Protein 2INW (pdb70)

Structure (mmCIF, N/CA/C/O backbone):
data_2INW
#
_entry.id   2INW
#
_cell.length_a   31.499
_cell.length_b   73.967
_cell.length_c   110.698
_cell.angle_alpha   90.00
_cell.angle_beta   90.00
_cell.angle_gamma   90.00
#
_symmetry.space_group_name_H-M   'P 21 21 21'
#
loop_
_entity.id
_entity.type
_entity.pdbx_description
1 polymer 'Putative structural protein'
2 non-polymer 'PHOSPHATE ION'
3 water water
#
loop_
_atom_site.group_PDB
_atom_site.id
_atom_site.type_symbol
_atom_site.label_atom_id
_atom_site.label_alt_id
_atom_site.label_comp_id
_atom_site.label_asym_id
_atom_site.label_entity_id
_atom_site.label_seq_id
_atom_site.pdbx_PDB_ins_code
_atom_site.Cartn_x
_atom_site.Cartn_y
_atom_site.Cartn_z
_atom_site.occupancy
_atom_site.B_iso_or_equiv
_atom_site.auth_seq_id
_atom_site.auth_comp_id
_atom_site.auth_asym_id
_atom_site.auth_atom_id
_atom_site.pdbx_PDB_model_num
ATOM 1 N N . THR A 1 4 ? 4.858 -33.997 -7.443 1.00 30.8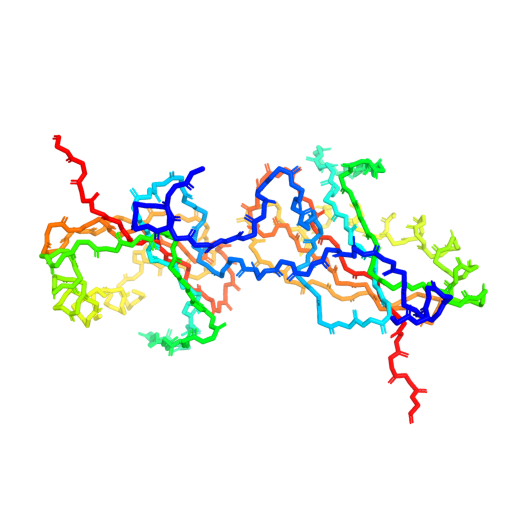3 4 THR A N 1
ATOM 2 C CA . THR A 1 4 ? 4.046 -34.733 -6.485 1.00 27.62 4 THR A CA 1
ATOM 3 C C . THR A 1 4 ? 2.646 -34.978 -7.039 1.00 25.46 4 THR A C 1
ATOM 4 O O . THR A 1 4 ? 2.245 -34.358 -8.020 1.00 25.24 4 THR A O 1
ATOM 8 N N . LEU A 1 5 ? 1.919 -35.886 -6.395 1.00 22.85 5 LEU A N 1
ATOM 9 C CA . LEU A 1 5 ? 0.575 -36.270 -6.818 1.00 19.43 5 LEU A CA 1
ATOM 10 C C . LEU A 1 5 ? -0.409 -35.771 -5.755 1.00 17.68 5 LEU A C 1
ATOM 11 O O . LEU A 1 5 ? -0.231 -36.026 -4.560 1.00 16.64 5 LEU A O 1
ATOM 16 N N . PRO A 1 6 ? -1.467 -35.061 -6.183 1.00 15.97 6 PRO A N 1
ATOM 17 C CA . PRO A 1 6 ? -2.504 -34.487 -5.315 1.00 14.05 6 PRO A CA 1
ATOM 18 C C . PRO A 1 6 ? -3.370 -35.417 -4.464 1.00 13.16 6 PRO A C 1
ATOM 19 O O . PRO A 1 6 ? -4.080 -34.957 -3.571 1.00 14.33 6 PRO A O 1
ATOM 23 N N . GLY A 1 7 ? -3.318 -36.712 -4.745 1.00 14.68 7 GLY A N 1
ATOM 24 C CA . GLY A 1 7 ? -4.085 -37.654 -3.953 1.00 15.63 7 GLY A CA 1
ATOM 25 C C . GLY A 1 7 ? -3.341 -37.890 -2.654 1.00 15.61 7 GLY A C 1
ATOM 26 O O . GLY A 1 7 ? -3.896 -37.728 -1.567 1.00 17.42 7 GLY A O 1
ATOM 27 N N . THR A 1 8 ? -2.067 -38.250 -2.777 1.00 16.76 8 THR A N 1
ATOM 28 C CA . THR A 1 8 ? -1.208 -38.510 -1.626 1.00 18.17 8 THR A CA 1
ATOM 29 C C . THR A 1 8 ? -0.817 -37.207 -0.937 1.00 18.67 8 THR A C 1
ATOM 30 O O . THR A 1 8 ? -0.854 -37.103 0.291 1.00 20.14 8 THR A O 1
ATOM 34 N N . THR A 1 9 ? -0.449 -36.219 -1.747 1.00 16.25 9 THR A N 1
ATOM 35 C CA . THR A 1 9 ? -0.013 -34.922 -1.251 1.00 16.17 9 THR A CA 1
ATOM 36 C C . THR A 1 9 ? -0.952 -33.800 -1.694 1.00 14.29 9 THR A C 1
ATOM 37 O O . THR A 1 9 ? -0.789 -33.233 -2.775 1.00 16.01 9 THR A O 1
ATOM 41 N N . PRO A 1 10 ? -1.952 -33.471 -0.861 1.00 13.38 10 PRO A N 1
ATOM 42 C CA . PRO A 1 10 ? -2.909 -32.410 -1.187 1.00 12.52 10 PRO A CA 1
ATOM 43 C C . PRO A 1 10 ? -2.212 -31.079 -1.464 1.00 13.12 10 PRO A C 1
ATOM 44 O O . PRO A 1 10 ? -1.134 -30.804 -0.924 1.00 14.21 10 PRO A O 1
ATOM 48 N N . PRO A 1 11 ? -2.811 -30.239 -2.319 1.00 13.12 11 PRO A N 1
ATOM 49 C CA . PRO A 1 11 ? -2.199 -28.942 -2.626 1.00 13.88 11 PRO A CA 1
ATOM 50 C C . PRO A 1 11 ? -2.002 -28.144 -1.340 1.00 15.23 11 PRO A C 1
ATOM 51 O O . PRO A 1 11 ? -2.803 -28.244 -0.413 1.00 16.62 11 PRO A O 1
ATOM 55 N N . ASP A 1 12 ? -0.938 -27.354 -1.279 1.00 16.49 12 ASP A N 1
ATOM 56 C CA . ASP A 1 12 ? -0.688 -26.536 -0.096 1.00 17.55 12 ASP A CA 1
ATOM 57 C C . ASP A 1 12 ? 0.356 -25.488 -0.449 1.00 17.55 12 ASP A C 1
ATOM 58 O O . ASP A 1 12 ? 0.941 -25.528 -1.536 1.00 15.98 12 ASP A O 1
ATOM 63 N N . ASP A 1 13 ? 0.581 -24.554 0.469 1.00 19.54 13 ASP A N 1
ATOM 64 C CA . ASP A 1 13 ? 1.575 -23.504 0.264 1.00 21.30 13 ASP A CA 1
ATOM 65 C C . ASP A 1 13 ? 2.954 -24.153 0.191 1.00 21.93 13 ASP A C 1
ATOM 66 O O . ASP A 1 13 ? 3.171 -25.228 0.750 1.00 22.30 13 ASP A O 1
ATOM 71 N N . ASN A 1 14 ? 3.886 -23.498 -0.495 1.00 23.66 14 ASN A N 1
ATOM 72 C CA . ASN A 1 14 ? 5.239 -24.024 -0.613 1.00 25.18 14 ASN A CA 1
ATOM 73 C C . ASN A 1 14 ? 5.974 -23.702 0.685 1.00 26.12 14 ASN A C 1
ATOM 74 O O . ASN A 1 14 ? 6.287 -22.544 0.951 1.00 24.77 14 ASN A O 1
ATOM 79 N N . HIS A 1 15 ? 6.245 -24.726 1.489 1.00 26.45 15 HIS A N 1
ATOM 80 C CA . HIS A 1 15 ? 6.924 -24.529 2.766 1.00 28.50 15 HIS A CA 1
ATOM 81 C C . HIS A 1 15 ? 8.362 -24.034 2.645 1.00 27.44 15 HIS A C 1
ATOM 82 O O . HIS A 1 15 ? 8.969 -23.647 3.640 1.00 27.59 15 HIS A O 1
ATOM 89 N N . ASP A 1 16 ? 8.905 -24.036 1.432 1.00 26.95 16 ASP A N 1
ATOM 90 C CA . ASP A 1 16 ? 10.267 -23.557 1.229 1.00 27.66 16 ASP A CA 1
ATOM 91 C C . ASP A 1 16 ? 10.294 -22.030 1.131 1.00 26.43 16 ASP A C 1
ATOM 92 O O . ASP A 1 16 ? 11.361 -21.418 1.166 1.00 27.67 16 ASP A O 1
ATOM 97 N N . ARG A 1 17 ? 9.116 -21.421 0.999 1.00 23.77 17 ARG A N 1
ATOM 98 C CA . ARG A 1 17 ? 8.995 -19.964 0.909 1.00 22.33 17 ARG A CA 1
ATOM 99 C C . ARG A 1 17 ? 7.875 -19.536 1.854 1.00 19.31 17 ARG A C 1
ATOM 100 O O . ARG A 1 17 ? 6.824 -19.072 1.418 1.00 19.31 17 ARG A O 1
ATOM 108 N N . PRO A 1 18 ? 8.094 -19.673 3.165 1.00 19.36 18 PRO A N 1
ATOM 109 C CA . PRO A 1 18 ? 7.066 -19.295 4.134 1.00 18.38 18 PRO A CA 1
ATOM 110 C C . PRO A 1 18 ? 7.024 -17.813 4.474 1.00 16.24 18 PRO A C 1
ATOM 111 O O . PRO A 1 18 ? 7.906 -17.041 4.090 1.00 16.09 18 PRO A O 1
ATOM 115 N N . TRP A 1 19 ? 5.966 -17.427 5.180 1.00 14.67 19 TRP A N 1
ATOM 116 C CA . TRP A 1 19 ? 5.816 -16.063 5.658 1.00 12.66 19 TRP A CA 1
ATOM 117 C C . TRP A 1 19 ? 6.557 -16.157 6.989 1.00 13.92 19 TRP A C 1
ATOM 118 O O . TRP A 1 19 ? 6.143 -16.900 7.876 1.00 14.84 19 TRP A O 1
ATOM 129 N N . TRP A 1 20 ? 7.658 -15.427 7.119 1.00 12.76 20 TRP A N 1
ATOM 130 C CA . TRP A 1 20 ? 8.465 -15.485 8.332 1.00 14.48 20 TRP A CA 1
ATOM 131 C C . TRP A 1 20 ? 7.914 -14.731 9.521 1.00 14.99 20 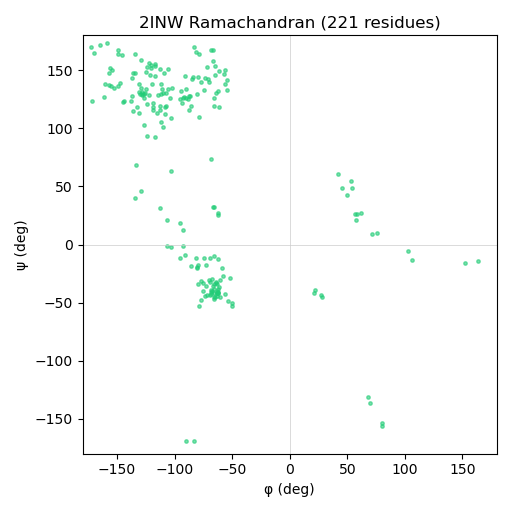TRP A C 1
ATOM 132 O O . TRP A 1 20 ? 8.124 -15.130 10.664 1.00 16.62 20 TRP A O 1
ATOM 143 N N . GLY A 1 21 ? 7.200 -13.649 9.258 1.00 13.61 21 GLY A N 1
ATOM 144 C CA . GLY A 1 21 ? 6.690 -12.855 10.353 1.00 12.53 21 GLY A CA 1
ATOM 145 C C . GLY A 1 21 ? 5.405 -13.317 10.993 1.00 12.86 21 GLY A C 1
ATOM 146 O O . GLY A 1 21 ? 4.916 -14.426 10.774 1.00 11.68 21 GLY A O 1
ATOM 147 N N . LEU A 1 22 ? 4.870 -12.432 11.819 1.00 13.00 22 LEU A N 1
ATOM 148 C CA . LEU A 1 22 ? 3.627 -12.680 12.510 1.00 14.65 22 LEU A CA 1
ATOM 149 C C . LEU A 1 22 ? 2.517 -12.637 11.461 1.00 14.92 22 LEU A C 1
ATOM 150 O O . LEU A 1 22 ? 2.562 -11.823 10.538 1.00 13.96 22 LEU A O 1
ATOM 155 N N . PRO A 1 23 ? 1.530 -13.535 11.564 1.00 15.02 23 PRO A N 1
ATOM 156 C CA . PRO A 1 23 ? 0.447 -13.507 10.581 1.00 16.23 23 PRO A CA 1
ATOM 157 C C . PRO A 1 23 ? -0.151 -12.100 10.549 1.00 16.34 23 PRO A C 1
ATOM 158 O O . PRO A 1 23 ? -0.288 -11.450 11.589 1.00 17.11 23 PRO A O 1
ATOM 162 N N . CYS A 1 24 ? -0.508 -11.634 9.359 1.00 15.69 24 CYS A N 1
ATOM 163 C CA . CYS A 1 24 ? -1.054 -10.291 9.199 1.00 17.20 24 CYS A CA 1
ATOM 164 C C . CYS A 1 24 ? -2.033 -10.263 8.030 1.00 16.73 24 CYS A C 1
ATOM 165 O O . CYS A 1 24 ? -1.762 -10.827 6.975 1.00 17.76 24 CYS A O 1
ATOM 168 N N . THR A 1 25 ? -3.170 -9.600 8.214 1.00 17.80 25 THR A N 1
ATOM 169 C CA . THR A 1 25 ? -4.175 -9.533 7.159 1.00 19.55 25 THR A CA 1
ATOM 170 C C . THR A 1 25 ? -4.198 -8.194 6.439 1.00 19.81 25 THR A C 1
ATOM 171 O O . THR A 1 25 ? -4.972 -8.002 5.502 1.00 20.08 25 THR A O 1
ATOM 175 N N . VAL A 1 26 ? -3.350 -7.271 6.876 1.00 19.29 26 VAL A N 1
ATOM 176 C CA . VAL A 1 26 ? -3.285 -5.944 6.273 1.00 19.24 26 VAL A CA 1
ATOM 177 C C . VAL A 1 26 ? -2.276 -5.880 5.133 1.00 20.31 26 VAL A C 1
ATOM 178 O O . VAL A 1 26 ? -1.242 -6.541 5.171 1.00 20.11 26 VAL A O 1
ATOM 182 N N . THR A 1 27 ? -2.592 -5.082 4.116 1.00 20.21 27 THR A N 1
ATOM 183 C CA . THR A 1 27 ? -1.702 -4.889 2.975 1.00 20.41 27 THR A CA 1
ATOM 184 C C . THR A 1 27 ? -1.575 -3.388 2.736 1.00 18.87 27 THR A C 1
ATOM 185 O O . THR A 1 27 ? -2.576 -2.671 2.702 1.00 18.89 27 THR A O 1
ATOM 189 N N . PRO A 1 28 ? -0.341 -2.885 2.587 1.00 16.55 28 PRO A N 1
ATOM 190 C CA . PRO A 1 28 ? 0.932 -3.616 2.623 1.00 15.44 28 PRO A CA 1
ATOM 191 C C . PRO A 1 28 ? 1.347 -3.922 4.057 1.00 14.51 28 PRO A C 1
ATOM 192 O O . PRO A 1 28 ? 0.822 -3.341 5.004 1.00 14.55 28 PRO A O 1
ATOM 196 N N . CYS A 1 29 ? 2.282 -4.849 4.221 1.00 12.66 29 CYS A N 1
ATOM 197 C CA . CYS A 1 29 ? 2.765 -5.169 5.552 1.00 11.85 29 CYS A CA 1
ATOM 198 C C . CYS A 1 29 ? 4.159 -5.767 5.463 1.00 12.24 29 CYS A C 1
ATOM 199 O O . CYS A 1 29 ? 4.534 -6.352 4.447 1.00 13.23 29 CYS A O 1
ATOM 202 N N . PHE A 1 30 ? 4.922 -5.563 6.527 1.00 12.41 30 PHE A N 1
ATOM 203 C CA . PHE A 1 30 ? 6.288 -6.066 6.654 1.00 12.20 30 PHE A CA 1
ATOM 204 C C . PHE A 1 30 ? 6.272 -7.086 7.781 1.00 12.50 30 PHE A C 1
ATOM 205 O O . PHE A 1 30 ? 5.773 -6.808 8.868 1.00 12.01 30 PHE A O 1
ATOM 213 N N . GLY A 1 31 ? 6.805 -8.272 7.517 1.00 11.43 31 GLY A N 1
ATOM 214 C CA . GLY A 1 31 ? 6.841 -9.299 8.536 1.00 10.89 31 GLY A CA 1
ATOM 215 C C . GLY A 1 31 ? 8.268 -9.761 8.706 1.00 10.36 31 GLY A C 1
ATOM 216 O O . GLY A 1 31 ? 9.039 -9.740 7.752 1.00 11.30 31 GLY A O 1
ATOM 217 N N .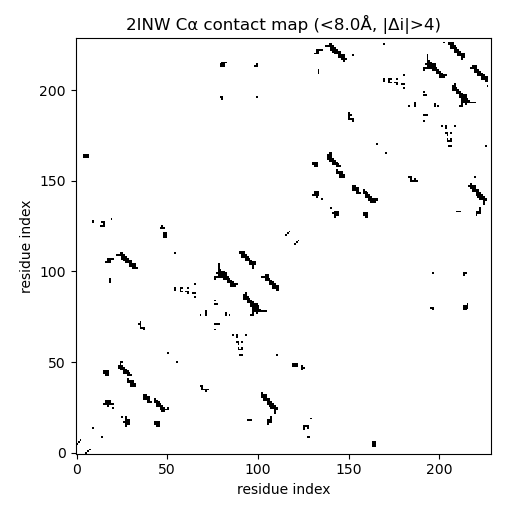 ALA A 1 32 ? 8.629 -10.154 9.920 1.00 11.85 32 ALA A N 1
ATOM 218 C CA . ALA A 1 32 ? 9.982 -10.632 10.167 1.00 10.54 32 ALA A CA 1
ATOM 219 C C . ALA A 1 32 ? 10.028 -11.573 11.349 1.00 10.59 32 ALA A C 1
ATOM 220 O O . ALA A 1 32 ? 9.221 -11.478 12.276 1.00 10.87 32 ALA A O 1
ATOM 222 N N . ARG A 1 33 ? 10.969 -12.506 11.297 1.00 9.61 33 ARG A N 1
ATOM 223 C CA . ARG A 1 33 ? 11.179 -13.405 12.412 1.00 9.81 33 ARG A CA 1
ATOM 224 C C . ARG A 1 33 ? 12.532 -12.970 12.931 1.00 9.76 33 ARG A C 1
ATOM 225 O O . ARG A 1 33 ? 13.556 -13.218 12.297 1.00 10.73 33 ARG A O 1
ATOM 233 N N . LEU A 1 34 ? 12.525 -12.272 14.056 1.00 10.02 34 LEU A N 1
ATOM 234 C CA . LEU A 1 34 ? 13.756 -11.792 14.661 1.00 11.21 34 LEU A CA 1
ATOM 235 C C . LEU A 1 34 ? 14.368 -12.890 15.510 1.00 12.84 34 LEU A C 1
ATOM 236 O O . LEU A 1 34 ? 13.655 -13.672 16.137 1.00 11.62 34 LEU A O 1
ATOM 241 N N . VAL A 1 35 ? 15.695 -12.950 15.516 1.00 13.62 35 VAL A N 1
ATOM 242 C CA . VAL A 1 35 ? 16.395 -13.935 16.319 1.00 14.93 35 VAL A CA 1
ATOM 243 C C . VAL A 1 35 ? 16.602 -13.304 17.682 1.00 14.58 35 VAL A C 1
ATOM 244 O O . VAL A 1 35 ? 17.157 -12.210 17.798 1.00 13.56 35 VAL A O 1
ATOM 248 N N . GLN A 1 36 ? 16.147 -14.006 18.711 1.00 17.19 36 GLN A N 1
ATOM 249 C CA . GLN A 1 36 ? 16.226 -13.518 20.074 1.00 19.13 36 GLN A CA 1
ATOM 250 C C . GLN A 1 36 ? 17.173 -14.335 20.932 1.00 21.40 36 GLN A C 1
ATOM 251 O O . GLN A 1 36 ? 16.950 -15.521 21.164 1.00 22.06 36 GLN A O 1
ATOM 257 N N . GLU A 1 37 ? 18.241 -13.688 21.384 1.00 21.89 37 GLU A N 1
ATOM 258 C CA . GLU A 1 37 ? 19.244 -14.319 22.232 1.00 22.25 37 GLU A CA 1
ATOM 259 C C . GLU A 1 37 ? 19.381 -13.413 23.454 1.00 21.32 37 GLU A C 1
ATOM 260 O O . GLU A 1 37 ? 19.998 -12.354 23.385 1.00 22.29 37 GLU A O 1
ATOM 266 N N . GLY A 1 38 ? 18.791 -13.824 24.570 1.00 21.95 38 GLY A N 1
ATOM 267 C CA . GLY A 1 38 ? 18.846 -12.991 25.755 1.00 21.37 38 GLY A CA 1
ATOM 268 C C . GLY A 1 38 ? 17.985 -11.767 25.497 1.00 22.14 38 GLY A C 1
ATOM 269 O O . GLY A 1 38 ? 16.888 -11.886 24.956 1.00 22.99 38 GLY A O 1
ATOM 270 N N . ASN A 1 39 ? 18.477 -10.588 25.861 1.00 21.82 39 ASN A N 1
ATOM 271 C CA . ASN A 1 39 ? 17.715 -9.366 25.641 1.00 21.66 39 ASN A CA 1
ATOM 272 C C . ASN A 1 39 ? 18.109 -8.670 24.341 1.00 21.21 39 ASN A C 1
ATOM 273 O O . ASN A 1 39 ? 17.828 -7.488 24.153 1.00 22.27 39 ASN A O 1
ATOM 278 N N . ARG A 1 40 ? 18.753 -9.403 23.440 1.00 20.96 40 ARG A N 1
ATOM 279 C CA . ARG A 1 40 ? 19.173 -8.822 22.172 1.00 21.01 40 ARG A CA 1
ATOM 280 C C . ARG A 1 40 ? 18.384 -9.415 21.013 1.00 19.80 40 ARG A C 1
ATOM 281 O O . ARG A 1 40 ? 18.139 -10.623 20.970 1.00 20.95 40 ARG A O 1
ATOM 289 N N . LEU A 1 41 ? 17.979 -8.560 20.080 1.00 15.80 41 LEU A N 1
ATOM 290 C CA . LEU A 1 41 ? 17.226 -9.003 18.917 1.00 14.06 41 LEU A CA 1
ATOM 291 C C . LEU A 1 41 ? 18.008 -8.729 17.648 1.00 13.91 41 LEU A C 1
ATOM 292 O O . LEU A 1 41 ? 18.701 -7.715 17.544 1.00 13.96 41 LEU A O 1
ATOM 297 N N . HIS A 1 42 ? 17.876 -9.630 16.681 1.00 13.78 42 HIS A N 1
ATOM 298 C CA . HIS A 1 42 ? 18.573 -9.502 15.411 1.00 13.34 42 HIS A CA 1
ATOM 299 C C . HIS A 1 42 ? 17.638 -9.640 14.225 1.00 13.02 42 HIS A C 1
ATOM 300 O O . HIS A 1 42 ? 16.866 -10.595 14.131 1.00 13.17 42 HIS A O 1
ATOM 307 N N . TYR A 1 43 ? 17.723 -8.677 13.319 1.00 10.87 43 TYR A N 1
ATOM 308 C CA . TYR A 1 43 ? 16.918 -8.687 12.115 1.00 11.06 43 TYR A CA 1
ATOM 309 C C . TYR A 1 43 ? 17.696 -9.378 11.003 1.00 13.26 43 TYR A C 1
ATOM 310 O O . TYR A 1 43 ? 18.849 -9.028 10.728 1.00 14.21 43 TYR A O 1
ATOM 319 N N . LEU A 1 44 ? 17.070 -10.377 10.392 1.00 12.08 44 LEU A N 1
ATOM 320 C CA . LEU A 1 44 ? 17.662 -11.111 9.279 1.00 12.54 44 LEU A CA 1
ATOM 321 C C . LEU A 1 44 ? 16.788 -10.821 8.066 1.00 12.05 44 LEU A C 1
ATOM 322 O O . LEU A 1 44 ? 15.627 -11.225 8.017 1.00 11.64 44 LEU A O 1
ATOM 327 N N . ALA A 1 45 ? 17.349 -10.115 7.091 1.00 12.14 45 ALA A N 1
ATOM 328 C CA . ALA A 1 45 ? 16.611 -9.756 5.891 1.00 12.28 45 ALA A CA 1
ATOM 329 C C . ALA A 1 45 ? 16.064 -10.947 5.115 1.00 12.71 45 ALA A C 1
ATOM 330 O O . ALA A 1 45 ? 15.062 -10.806 4.418 1.00 14.11 45 ALA A O 1
ATOM 332 N N . ASP A 1 46 ? 16.707 -12.114 5.211 1.00 12.28 46 ASP A N 1
ATOM 333 C CA . ASP A 1 46 ? 16.197 -13.270 4.488 1.00 11.96 46 ASP A CA 1
ATOM 334 C C . ASP A 1 46 ? 15.243 -14.110 5.333 1.00 11.28 46 ASP A C 1
ATOM 335 O O . ASP A 1 46 ? 14.876 -15.229 4.968 1.00 10.58 46 ASP A O 1
ATOM 340 N N . ARG A 1 47 ? 14.834 -13.540 6.464 1.00 9.29 47 ARG A N 1
ATOM 341 C CA . ARG A 1 47 ? 13.872 -14.188 7.362 1.00 9.52 47 ARG A CA 1
ATOM 342 C C . ARG A 1 47 ? 12.813 -13.125 7.610 1.00 10.07 47 ARG A C 1
ATOM 343 O O . ARG A 1 47 ? 12.411 -12.855 8.748 1.00 10.54 47 ARG A O 1
ATOM 351 N N . ALA A 1 48 ? 12.394 -12.502 6.516 1.00 10.21 48 ALA A N 1
ATOM 352 C CA . ALA A 1 48 ? 11.395 -11.440 6.546 1.00 9.03 48 ALA A CA 1
ATOM 353 C C . ALA A 1 48 ? 10.769 -11.310 5.165 1.00 10.79 48 ALA A C 1
ATOM 354 O O . ALA A 1 48 ? 11.206 -11.942 4.205 1.00 11.15 48 ALA A O 1
ATOM 356 N N . GLY A 1 49 ? 9.742 -10.481 5.064 1.00 10.43 49 GLY A N 1
ATOM 357 C CA . GLY A 1 49 ? 9.104 -10.310 3.775 1.00 9.93 49 GLY A CA 1
ATOM 358 C C . GLY A 1 49 ? 8.131 -9.162 3.798 1.00 10.08 49 GLY A C 1
ATOM 359 O O . GLY A 1 49 ? 7.763 -8.674 4.863 1.00 9.93 49 GLY A O 1
ATOM 360 N N . ILE A 1 50 ? 7.733 -8.721 2.614 1.00 10.33 50 ILE A N 1
ATOM 361 C CA . ILE A 1 50 ? 6.769 -7.646 2.491 1.00 11.30 50 ILE A CA 1
ATOM 362 C C . ILE A 1 50 ? 5.685 -8.066 1.511 1.00 10.53 50 ILE A C 1
ATOM 363 O O . ILE A 1 50 ? 5.960 -8.693 0.488 1.00 13.22 50 ILE A O 1
ATOM 368 N N . ARG A 1 51 ? 4.443 -7.754 1.857 1.00 11.78 51 ARG A N 1
ATOM 369 C CA . ARG A 1 51 ? 3.314 -8.029 0.988 1.00 12.57 51 ARG A CA 1
ATOM 370 C C . ARG A 1 51 ? 2.914 -6.654 0.487 1.00 12.24 51 ARG A C 1
ATOM 371 O O . ARG A 1 51 ? 2.780 -5.715 1.274 1.00 12.37 51 ARG A O 1
ATOM 379 N N . GLY A 1 52 ? 2.748 -6.536 -0.826 1.00 13.65 52 GLY A N 1
ATOM 380 C CA . GLY A 1 52 ? 2.381 -5.262 -1.411 1.00 13.54 52 GLY A CA 1
ATOM 381 C C . GLY A 1 52 ? 3.577 -4.340 -1.550 1.00 14.51 52 GLY A C 1
ATOM 382 O O . GLY A 1 52 ? 4.725 -4.785 -1.609 1.00 14.62 52 GLY A O 1
ATOM 383 N N . ARG A 1 53 ? 3.306 -3.042 -1.593 1.00 13.38 53 ARG A N 1
ATOM 384 C CA . ARG A 1 53 ? 4.352 -2.040 -1.728 1.00 14.06 53 ARG A CA 1
ATOM 385 C C . ARG A 1 53 ? 4.036 -0.880 -0.798 1.00 14.66 53 ARG A C 1
ATOM 386 O O . ARG A 1 53 ? 2.950 -0.305 -0.870 1.00 16.67 53 ARG A O 1
ATOM 394 N N . PHE A 1 54 ? 4.964 -0.550 0.090 1.00 13.71 54 PHE A N 1
ATOM 395 C CA . PHE A 1 54 ? 4.741 0.581 0.980 1.00 13.62 54 PHE A CA 1
ATOM 396 C C . PHE A 1 54 ? 4.887 1.856 0.155 1.00 14.38 54 PHE A C 1
ATOM 397 O O . PHE A 1 54 ? 5.722 1.929 -0.744 1.00 14.43 54 PHE A O 1
ATOM 405 N N . SER A 1 55 ? 4.070 2.857 0.457 1.00 14.93 55 SER A N 1
ATOM 406 C CA . SER A 1 55 ? 4.128 4.129 -0.259 1.00 13.81 55 SER A CA 1
ATOM 407 C C . SER A 1 55 ? 5.437 4.817 0.109 1.00 14.74 55 SER A C 1
ATOM 408 O O . SER A 1 55 ? 6.106 4.408 1.054 1.00 15.12 55 SER A O 1
ATOM 411 N N . ASP A 1 56 ? 5.807 5.864 -0.620 1.00 14.08 56 ASP A N 1
ATOM 412 C CA . ASP A 1 56 ? 7.049 6.567 -0.317 1.00 15.11 56 ASP A CA 1
ATOM 413 C C . ASP A 1 56 ? 7.052 7.052 1.132 1.00 15.72 56 ASP A C 1
ATOM 414 O O . ASP A 1 56 ? 8.062 6.950 1.835 1.00 15.80 56 ASP A O 1
ATOM 419 N N . VAL A 1 57 ? 5.916 7.588 1.565 1.00 17.23 57 VAL A N 1
ATOM 420 C CA . VAL A 1 57 ? 5.773 8.107 2.919 1.00 18.20 57 VAL A CA 1
ATOM 421 C C . VAL A 1 57 ? 5.878 7.000 3.965 1.00 17.14 57 VAL A C 1
ATOM 422 O O . VAL A 1 57 ? 6.599 7.137 4.955 1.00 16.16 57 VAL A O 1
ATOM 426 N N . ASP A 1 58 ? 5.171 5.901 3.743 1.00 15.77 58 ASP A N 1
ATOM 427 C CA . ASP A 1 58 ? 5.212 4.801 4.699 1.00 16.64 58 ASP A CA 1
ATOM 428 C C . ASP A 1 58 ? 6.555 4.075 4.707 1.00 15.57 58 ASP A C 1
ATOM 429 O O . ASP A 1 58 ? 6.974 3.558 5.740 1.00 14.68 58 ASP A O 1
ATOM 434 N N . ALA A 1 59 ? 7.235 4.042 3.564 1.00 15.38 59 ALA A N 1
ATOM 435 C CA . ALA A 1 59 ? 8.535 3.382 3.487 1.00 14.42 59 ALA A CA 1
ATOM 436 C C . ALA A 1 59 ? 9.537 4.191 4.298 1.00 14.75 59 ALA A C 1
ATOM 437 O O . ALA A 1 59 ? 10.365 3.638 5.026 1.00 13.31 59 ALA A O 1
ATOM 439 N N . TYR A 1 60 ? 9.455 5.509 4.151 1.00 15.28 60 TYR A N 1
ATOM 440 C CA . TYR A 1 60 ? 10.319 6.435 4.866 1.00 16.00 60 TYR A CA 1
ATOM 441 C C . TYR A 1 60 ? 10.097 6.250 6.367 1.00 15.34 60 TYR A C 1
ATOM 442 O O . TYR A 1 60 ? 11.049 6.169 7.146 1.00 16.24 60 TYR A O 1
ATOM 451 N N . HIS A 1 61 ? 8.828 6.167 6.758 1.00 14.38 61 HIS A N 1
ATOM 452 C CA . HIS A 1 61 ? 8.464 5.986 8.159 1.00 16.05 61 HIS A CA 1
ATOM 453 C C . HIS A 1 61 ? 8.908 4.629 8.691 1.00 15.09 61 HIS A C 1
ATOM 454 O O . HIS A 1 61 ? 9.287 4.512 9.855 1.00 14.55 61 HIS A O 1
ATOM 461 N N . LEU A 1 62 ? 8.853 3.602 7.847 1.00 13.97 62 LEU A N 1
ATOM 462 C CA . LEU A 1 62 ? 9.285 2.277 8.282 1.00 12.76 62 LEU A CA 1
ATOM 463 C C . LEU A 1 62 ? 10.784 2.325 8.556 1.00 13.10 62 LEU A C 1
ATOM 464 O O . LEU A 1 62 ? 11.264 1.718 9.517 1.00 13.04 62 LEU A O 1
ATOM 469 N N . ASP A 1 63 ? 11.523 3.055 7.723 1.00 12.78 63 ASP A N 1
ATOM 470 C CA . ASP A 1 63 ? 12.960 3.186 7.921 1.00 14.75 63 ASP A CA 1
ATOM 471 C C . ASP A 1 63 ? 13.259 3.862 9.257 1.00 14.39 63 ASP A C 1
ATOM 472 O O . ASP A 1 63 ? 14.178 3.470 9.974 1.00 15.53 63 ASP A O 1
ATOM 477 N N . GLN A 1 64 ? 12.472 4.876 9.594 1.00 15.40 64 GLN A N 1
ATOM 478 C CA . GLN A 1 64 ? 12.676 5.598 10.842 1.00 15.56 64 GLN A CA 1
ATOM 479 C C . GLN A 1 64 ? 12.204 4.813 12.058 1.00 14.54 64 GLN A C 1
ATOM 480 O O . GLN A 1 64 ? 12.856 4.822 13.102 1.00 15.80 64 GLN A O 1
ATOM 486 N N . ALA A 1 65 ? 11.069 4.140 11.918 1.00 13.80 65 ALA A N 1
ATOM 487 C CA . ALA A 1 65 ? 10.485 3.389 13.022 1.00 13.80 65 ALA A CA 1
ATOM 488 C C . ALA A 1 65 ? 11.152 2.068 13.361 1.00 14.66 65 ALA A C 1
ATOM 489 O O . ALA A 1 65 ? 11.181 1.679 14.525 1.00 15.54 65 ALA A O 1
ATOM 491 N N . PHE A 1 66 ? 11.686 1.372 12.363 1.00 15.47 66 PHE A N 1
ATOM 492 C CA . PHE A 1 66 ? 12.289 0.068 12.637 1.00 16.19 66 PHE A CA 1
ATOM 493 C C . PHE A 1 66 ? 13.291 0.027 13.796 1.00 16.36 66 PHE A C 1
ATOM 494 O O . PHE A 1 66 ? 13.152 -0.800 14.694 1.00 15.70 66 PHE A O 1
ATOM 502 N N . PRO A 1 67 ? 14.309 0.909 13.797 1.00 16.36 67 PRO A N 1
ATOM 503 C CA . PRO A 1 67 ? 15.275 0.882 14.903 1.00 17.29 67 PRO A CA 1
ATOM 504 C C . PRO A 1 67 ? 14.610 1.166 16.250 1.00 15.51 67 PRO A C 1
ATOM 505 O O . PRO A 1 67 ? 14.988 0.587 17.272 1.00 17.48 67 PRO A O 1
ATOM 509 N N . LEU A 1 68 ? 13.624 2.060 16.247 1.00 14.85 68 LEU A N 1
ATOM 510 C CA . LEU A 1 68 ? 12.917 2.414 17.474 1.00 15.33 68 LEU A CA 1
ATOM 511 C C . LEU A 1 68 ? 12.137 1.208 17.989 1.00 14.83 68 LEU A C 1
ATOM 512 O O . LEU A 1 68 ? 12.162 0.899 19.184 1.00 14.23 68 LEU A O 1
ATOM 517 N N . LEU A 1 69 ? 11.449 0.527 17.081 1.00 13.11 69 LEU A N 1
ATOM 518 C CA . LEU A 1 69 ? 10.672 -0.648 17.441 1.00 12.31 69 LEU A CA 1
ATOM 519 C C . LEU A 1 69 ? 11.582 -1.740 17.989 1.00 13.26 69 LEU A C 1
ATOM 520 O O . LEU A 1 69 ? 11.259 -2.382 18.987 1.00 13.96 69 LEU A O 1
ATOM 533 N N . LYS A 1 71 ? 14.518 -1.432 19.465 1.00 12.81 71 LYS A N 1
ATOM 534 C CA . LYS A 1 71 ? 14.984 -1.057 20.792 1.00 13.82 71 LYS A CA 1
ATOM 535 C C . LYS A 1 71 ? 13.877 -1.249 21.824 1.00 11.80 71 LYS A C 1
ATOM 536 O O . LYS A 1 71 ? 14.131 -1.691 22.940 1.00 12.61 71 LYS A O 1
ATOM 542 N N . GLN A 1 72 ? 12.643 -0.918 21.455 1.00 11.81 72 GLN A N 1
ATOM 543 C CA . GLN A 1 72 ? 11.539 -1.079 22.393 1.00 13.11 72 GLN A CA 1
ATOM 544 C C . GLN A 1 72 ? 11.296 -2.547 22.708 1.00 10.62 72 GLN A C 1
ATOM 545 O O . GLN A 1 72 ? 11.051 -2.909 23.854 1.00 11.47 72 GLN A O 1
ATOM 551 N N . LEU A 1 73 ? 11.363 -3.394 21.687 1.00 12.35 73 LEU A N 1
ATOM 552 C CA . LEU A 1 73 ? 11.132 -4.815 21.899 1.00 11.05 73 LEU A CA 1
ATOM 553 C C . LEU A 1 73 ? 12.222 -5.407 22.777 1.00 11.27 73 LEU A C 1
ATOM 554 O O . LEU A 1 73 ? 11.958 -6.304 23.568 1.00 12.62 73 LEU A O 1
ATOM 559 N N . GLU A 1 74 ? 13.445 -4.902 22.647 1.00 11.24 74 GLU A N 1
ATOM 560 C CA . GLU A 1 74 ? 14.535 -5.418 23.470 1.00 14.11 74 GLU A CA 1
ATOM 561 C C . GLU A 1 74 ? 14.290 -5.035 24.925 1.00 13.23 74 GLU A C 1
ATOM 562 O O . GLU A 1 74 ? 14.529 -5.829 25.830 1.00 13.50 74 GLU A O 1
ATOM 568 N N . LEU A 1 75 ? 13.805 -3.818 25.149 1.00 13.48 75 LEU A N 1
ATOM 569 C CA . LEU A 1 75 ? 13.515 -3.376 26.505 1.00 12.93 75 LEU A CA 1
ATOM 570 C C . LEU A 1 75 ? 12.378 -4.200 27.089 1.00 13.39 75 LEU A C 1
ATOM 571 O O . LEU A 1 75 ? 12.351 -4.475 28.291 1.00 13.82 75 LEU A O 1
ATOM 584 N N . LEU A 1 77 ? 11.801 -7.287 26.424 1.00 13.13 77 LEU A N 1
ATOM 585 C CA . LEU A 1 77 ? 12.331 -8.610 26.732 1.00 11.99 77 LEU A CA 1
ATOM 586 C C . LEU A 1 77 ? 13.002 -8.505 28.098 1.00 12.90 77 LEU A C 1
ATOM 587 O O . LEU A 1 77 ? 12.856 -9.381 28.949 1.00 13.43 77 LEU A O 1
ATOM 592 N N . THR A 1 78 ? 13.742 -7.418 28.288 1.00 12.97 78 THR A N 1
ATOM 593 C CA . THR A 1 78 ? 14.463 -7.171 29.528 1.00 14.08 78 THR A CA 1
ATOM 594 C C . THR A 1 78 ? 13.515 -7.011 30.712 1.00 13.92 78 THR A C 1
ATOM 595 O O . THR A 1 78 ? 13.793 -7.509 31.810 1.00 14.23 78 THR A O 1
ATOM 599 N N . GLY A 1 79 ? 12.399 -6.322 30.482 1.00 13.84 79 GLY A N 1
ATOM 600 C CA . GLY A 1 79 ? 11.424 -6.095 31.533 1.00 14.08 79 GLY A CA 1
ATOM 601 C C . GLY A 1 79 ? 10.410 -7.202 31.730 1.00 14.13 79 GLY A C 1
ATOM 602 O O . GLY A 1 79 ? 9.753 -7.270 32.770 1.00 13.87 79 GLY A O 1
ATOM 603 N N . GLY A 1 80 ? 10.260 -8.066 30.733 1.00 15.03 80 GLY A N 1
ATOM 604 C CA . GLY A 1 80 ? 9.324 -9.165 30.867 1.00 14.89 80 GLY A CA 1
ATOM 605 C C . GLY A 1 80 ? 7.986 -9.070 30.156 1.00 16.63 80 GLY A C 1
ATOM 606 O O . GLY A 1 80 ? 7.226 -10.035 30.189 1.00 17.73 80 GLY A O 1
ATOM 607 N N . GLU A 1 81 ? 7.671 -7.938 29.530 1.00 17.14 81 GLU A N 1
ATOM 608 C CA . GLU A 1 81 ? 6.388 -7.833 28.830 1.00 19.33 81 GLU A CA 1
ATOM 609 C C . GLU A 1 81 ? 6.411 -8.849 27.683 1.00 19.55 81 GLU A C 1
ATOM 610 O O . GLU A 1 81 ? 5.378 -9.402 27.305 1.00 21.34 81 GLU A O 1
ATOM 616 N N . LEU A 1 82 ? 7.600 -9.085 27.134 1.00 18.04 82 LEU A N 1
ATOM 617 C CA . LEU A 1 82 ? 7.782 -10.076 26.077 1.00 17.50 82 LEU A CA 1
ATOM 618 C C . LEU A 1 82 ? 8.536 -11.229 26.720 1.00 17.45 82 LEU A C 1
ATOM 619 O O . LEU A 1 82 ? 9.694 -11.088 27.110 1.00 18.35 82 LEU A O 1
ATOM 624 N N . ASN A 1 83 ? 7.866 -12.368 26.843 1.00 14.83 83 ASN A N 1
ATOM 625 C CA . ASN A 1 83 ? 8.459 -13.544 27.457 1.00 15.32 83 ASN A CA 1
ATOM 626 C C . ASN A 1 83 ? 8.632 -14.624 26.394 1.00 14.84 83 ASN A C 1
ATOM 627 O O . ASN A 1 83 ? 7.653 -15.080 25.795 1.00 13.06 83 ASN A O 1
ATOM 632 N N . PRO A 1 84 ? 9.878 -15.054 26.149 1.00 14.55 84 PRO A N 1
ATOM 633 C CA . PRO A 1 84 ? 10.180 -16.084 25.151 1.00 12.99 84 PRO A CA 1
ATOM 634 C C . PRO A 1 84 ? 9.366 -17.366 25.297 1.00 12.08 84 PRO A C 1
ATOM 635 O O . PRO A 1 84 ? 9.095 -18.055 24.314 1.00 12.96 84 PRO A O 1
ATOM 639 N N . ARG A 1 85 ? 8.965 -17.669 26.526 1.00 14.11 85 ARG A N 1
ATOM 640 C CA . ARG A 1 85 ? 8.217 -18.888 26.799 1.00 15.89 85 ARG A CA 1
ATOM 641 C C . ARG A 1 85 ? 6.701 -18.766 26.721 1.00 14.31 85 ARG A C 1
ATOM 642 O O . ARG A 1 85 ? 6.006 -19.776 26.764 1.00 14.79 85 ARG A O 1
ATOM 650 N N . HIS A 1 86 ? 6.186 -17.547 26.592 1.00 14.03 86 HIS A N 1
ATOM 651 C CA . HIS A 1 86 ? 4.738 -17.357 26.554 1.00 12.96 86 HIS A CA 1
ATOM 652 C C . HIS A 1 86 ? 4.244 -16.604 25.335 1.00 14.48 86 HIS A C 1
ATOM 653 O O . HIS A 1 86 ? 4.803 -15.569 24.963 1.00 14.88 86 HIS A O 1
ATOM 660 N N . GLN A 1 87 ? 3.187 -17.119 24.717 1.00 12.71 87 GLN A N 1
ATOM 661 C CA . GLN A 1 87 ? 2.596 -16.439 23.576 1.00 11.99 87 GLN A CA 1
ATOM 662 C C . GLN A 1 87 ? 1.832 -15.249 24.146 1.00 13.92 87 GLN A C 1
ATOM 663 O O . GLN A 1 87 ? 1.099 -15.382 25.127 1.00 14.70 87 GLN A O 1
ATOM 669 N N . HIS A 1 88 ? 2.023 -14.084 23.538 1.00 12.81 88 HIS A N 1
ATOM 670 C CA . HIS A 1 88 ? 1.358 -12.854 23.961 1.00 14.30 88 HIS A CA 1
ATOM 671 C C . HIS A 1 88 ? 1.662 -11.791 22.91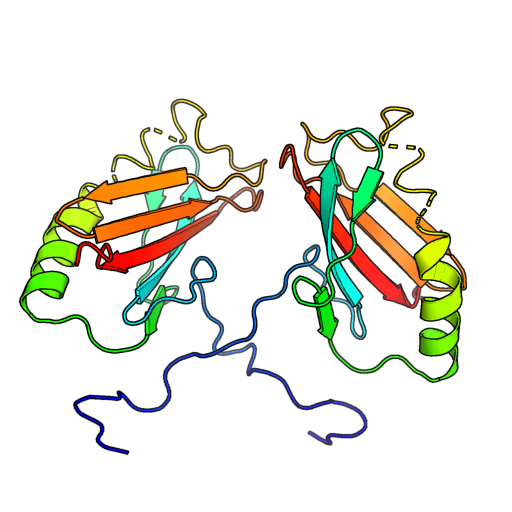9 1.00 13.88 88 HIS A C 1
ATOM 672 O O . HIS A 1 88 ? 2.823 -11.501 22.643 1.00 12.79 88 HIS A O 1
ATOM 679 N N . THR A 1 89 ? 0.624 -11.205 22.339 1.00 12.44 89 THR A N 1
ATOM 680 C CA . THR A 1 89 ? 0.843 -10.191 21.321 1.00 13.75 89 THR A CA 1
ATOM 681 C C . THR A 1 89 ? 0.870 -8.788 21.906 1.00 13.83 89 THR A C 1
ATOM 682 O O . THR A 1 89 ? -0.051 -8.382 22.615 1.00 16.63 89 THR A O 1
ATOM 686 N N . VAL A 1 90 ? 1.948 -8.062 21.624 1.00 12.49 90 VAL A N 1
ATOM 687 C CA . VAL A 1 90 ? 2.085 -6.686 22.080 1.00 13.12 90 VAL A CA 1
ATOM 688 C C . VAL A 1 90 ? 1.952 -5.813 20.836 1.00 13.09 90 VAL A C 1
ATOM 689 O O . VAL A 1 90 ? 2.318 -6.230 19.730 1.00 11.39 90 VAL A O 1
ATOM 693 N N . THR A 1 91 ? 1.397 -4.618 21.012 1.00 11.83 91 THR A N 1
ATOM 694 C CA . THR A 1 91 ? 1.217 -3.694 19.898 1.00 13.03 91 THR A CA 1
ATOM 695 C C . THR A 1 91 ? 1.923 -2.383 20.188 1.00 13.60 91 THR A C 1
ATOM 696 O O . THR A 1 91 ? 1.727 -1.784 21.242 1.00 16.03 91 THR A O 1
ATOM 700 N N . LEU A 1 92 ? 2.745 -1.950 19.238 1.00 14.68 92 LEU A N 1
ATOM 701 C CA . LEU A 1 92 ? 3.489 -0.707 19.353 1.00 15.69 92 LEU A CA 1
ATOM 702 C C . LEU A 1 92 ? 3.082 0.173 18.186 1.00 15.71 92 LEU A C 1
ATOM 703 O O . LEU A 1 92 ? 2.683 -0.324 17.134 1.00 15.69 92 LEU A O 1
ATOM 708 N N . TYR A 1 93 ? 3.171 1.481 18.382 1.00 16.14 93 TYR A N 1
ATOM 709 C CA . TYR A 1 93 ? 2.835 2.433 17.336 1.00 17.31 93 TYR A CA 1
ATOM 710 C C . TYR A 1 93 ? 3.998 3.396 17.179 1.00 17.90 93 TYR A C 1
ATOM 711 O O . TYR A 1 93 ? 4.499 3.936 18.161 1.00 20.14 93 TYR A O 1
ATOM 720 N N . ALA A 1 94 ? 4.433 3.605 15.942 1.00 15.37 94 ALA A N 1
ATOM 721 C CA . ALA A 1 94 ? 5.539 4.513 15.684 1.00 17.42 94 ALA A CA 1
ATOM 722 C C . ALA A 1 94 ? 5.487 5.022 14.252 1.00 18.25 94 ALA A C 1
ATOM 723 O O . ALA A 1 94 ? 5.226 4.263 13.322 1.00 18.87 94 ALA A O 1
ATOM 725 N N . LYS A 1 95 ? 5.727 6.318 14.088 1.00 18.68 95 LYS A N 1
ATOM 726 C CA . LYS A 1 95 ? 5.739 6.947 12.772 1.00 18.91 95 LYS A CA 1
ATOM 727 C C . LYS A 1 95 ? 4.577 6.556 11.861 1.00 18.65 95 LYS A C 1
ATOM 728 O O . LYS A 1 95 ? 4.783 6.211 10.693 1.00 18.83 95 LYS A O 1
ATOM 734 N N . GLY A 1 96 ? 3.361 6.614 12.392 1.00 18.62 96 GLY A N 1
ATOM 735 C CA . GLY A 1 96 ? 2.186 6.286 11.605 1.00 17.10 96 GLY A CA 1
ATOM 736 C C . GLY A 1 96 ? 2.018 4.815 11.268 1.00 16.97 96 GLY A C 1
ATOM 737 O O . GLY A 1 96 ? 1.145 4.442 10.481 1.00 16.82 96 GLY A O 1
ATOM 738 N N . LEU A 1 97 ? 2.845 3.971 11.876 1.00 17.52 97 LEU A N 1
ATOM 739 C CA . LEU A 1 97 ? 2.770 2.538 11.628 1.00 15.59 97 LEU A CA 1
ATOM 740 C C . LEU A 1 97 ? 2.397 1.777 12.893 1.00 15.86 97 LEU A C 1
ATOM 741 O O . LEU A 1 97 ? 2.659 2.233 14.010 1.00 17.49 97 LEU 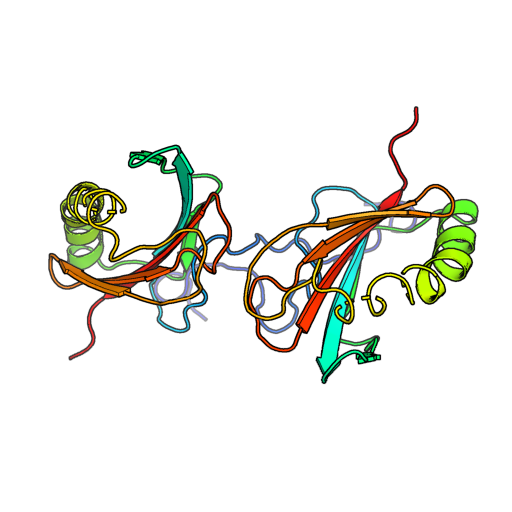A O 1
ATOM 746 N N . THR A 1 98 ? 1.784 0.616 12.700 1.00 14.87 98 THR A N 1
ATOM 747 C CA . THR A 1 98 ? 1.396 -0.246 13.805 1.00 13.19 98 THR A CA 1
ATOM 748 C C . THR A 1 98 ? 2.286 -1.476 13.746 1.00 13.04 98 THR A C 1
ATOM 749 O O . THR A 1 98 ? 2.484 -2.051 12.678 1.00 12.92 98 THR A O 1
ATOM 753 N N . CYS A 1 99 ? 2.827 -1.867 14.895 1.00 12.26 99 CYS A N 1
ATOM 754 C CA . CYS A 1 99 ? 3.695 -3.033 14.971 1.00 11.53 99 CYS A CA 1
ATOM 755 C C . CYS A 1 99 ? 3.175 -4.038 15.975 1.00 12.07 99 CYS A C 1
ATOM 756 O O . CYS A 1 99 ? 3.008 -3.717 17.153 1.00 13.44 99 CYS A O 1
ATOM 759 N N . GLU A 1 100 ? 2.909 -5.251 15.507 1.00 11.16 100 GLU A N 1
ATOM 760 C CA . GLU A 1 100 ? 2.457 -6.317 16.388 1.00 10.81 100 GLU A CA 1
ATOM 761 C C . GLU A 1 100 ? 3.646 -7.249 16.548 1.00 11.35 100 GLU A C 1
ATOM 762 O O . GLU A 1 100 ? 4.300 -7.593 15.564 1.00 10.08 100 GLU A O 1
ATOM 768 N N . ALA A 1 101 ? 3.934 -7.646 17.783 1.00 11.34 101 ALA A N 1
ATOM 769 C CA . ALA A 1 101 ? 5.061 -8.532 18.048 1.00 10.82 101 ALA A CA 1
ATOM 770 C C . ALA A 1 101 ? 4.648 -9.638 19.010 1.00 11.00 101 ALA A C 1
ATOM 771 O O . ALA A 1 101 ? 3.831 -9.419 19.901 1.00 9.96 101 ALA A O 1
ATOM 773 N N . ASP A 1 102 ? 5.237 -10.820 18.853 1.00 9.44 102 ASP A N 1
ATOM 774 C CA . ASP A 1 102 ? 4.877 -11.951 19.703 1.00 9.38 102 ASP A CA 1
ATOM 775 C C . ASP A 1 102 ? 6.000 -12.980 19.648 1.00 8.93 102 ASP A C 1
ATOM 776 O O . ASP A 1 102 ? 6.537 -13.244 18.579 1.00 10.63 102 ASP A O 1
ATOM 781 N N . THR A 1 103 ? 6.360 -13.556 20.790 1.00 9.50 103 THR A N 1
ATOM 782 C CA . THR A 1 103 ? 7.387 -14.591 20.792 1.00 9.03 103 THR A CA 1
ATOM 783 C C . THR A 1 103 ? 6.751 -15.915 20.372 1.00 10.58 103 THR A C 1
ATOM 784 O O . THR A 1 103 ? 7.445 -16.846 19.967 1.00 11.69 103 THR A O 1
ATOM 788 N N . LEU A 1 104 ? 5.426 -15.983 20.477 1.00 9.54 104 LEU A N 1
ATOM 789 C CA . LEU A 1 104 ? 4.669 -17.196 20.178 1.00 10.22 104 LEU A CA 1
ATOM 790 C C . LEU A 1 104 ? 5.181 -18.341 21.061 1.00 11.17 104 LEU A C 1
ATOM 791 O O . LEU A 1 104 ? 4.967 -19.520 20.761 1.00 10.58 104 LEU A O 1
ATOM 796 N N . GLY A 1 105 ? 5.834 -17.977 22.163 1.00 11.73 105 GLY A N 1
ATOM 797 C CA . GLY A 1 105 ? 6.380 -18.971 23.075 1.00 12.62 105 GLY A CA 1
ATOM 798 C C . GLY A 1 105 ? 7.426 -19.825 22.383 1.00 12.65 105 GLY A C 1
ATOM 799 O O . GLY A 1 105 ? 7.653 -20.978 22.762 1.00 14.05 105 GLY A O 1
ATOM 800 N N . SER A 1 106 ? 8.070 -19.248 21.372 1.00 12.62 106 SER A N 1
ATOM 801 C CA . SER A 1 106 ? 9.080 -19.942 20.572 1.00 14.06 106 SER A CA 1
ATOM 802 C C . SER A 1 106 ? 10.428 -20.148 21.256 1.00 14.59 106 SER A C 1
ATOM 803 O O . SER A 1 106 ? 11.267 -20.885 20.745 1.00 15.98 106 SER A O 1
ATOM 806 N N . CYS A 1 107 ? 10.646 -19.489 22.388 1.00 16.29 107 CYS A N 1
ATOM 807 C CA . CYS A 1 107 ? 11.911 -19.626 23.109 1.00 18.78 107 CYS A CA 1
ATOM 808 C C . CYS A 1 107 ? 13.101 -19.346 22.196 1.00 20.89 107 CYS A C 1
ATOM 809 O O . CYS A 1 107 ? 13.994 -20.187 22.061 1.00 23.10 107 CYS A O 1
ATOM 812 N N . GLY A 1 108 ? 13.118 -18.180 21.556 1.00 19.43 108 GLY A N 1
ATOM 813 C CA . GLY A 1 108 ? 14.233 -17.867 20.680 1.00 19.62 108 GLY A CA 1
ATOM 814 C C . GLY A 1 108 ? 13.936 -16.923 19.532 1.00 19.21 108 GLY A C 1
ATOM 815 O O . GLY A 1 108 ? 14.858 -16.384 18.915 1.00 20.23 108 GLY A O 1
ATOM 816 N N . TYR A 1 109 ? 12.659 -16.723 19.227 1.00 14.54 109 TYR A N 1
ATOM 817 C CA . TYR A 1 109 ? 12.292 -15.824 18.139 1.00 12.18 109 TYR A CA 1
ATOM 818 C C . TYR A 1 109 ? 11.249 -14.817 18.567 1.00 12.56 109 TYR A C 1
ATOM 819 O O . TYR A 1 109 ? 10.540 -15.016 19.546 1.00 12.28 109 TYR A O 1
ATOM 828 N N . VAL A 1 110 ? 11.172 -13.722 17.823 1.00 12.11 110 VAL A N 1
ATOM 829 C CA . VAL A 1 110 ? 10.151 -12.713 18.058 1.00 9.96 110 VAL A CA 1
ATOM 830 C C . VAL A 1 110 ? 9.610 -12.434 16.665 1.00 10.37 110 VAL A C 1
ATOM 831 O O . VAL A 1 110 ? 10.342 -12.017 15.760 1.00 10.66 110 VAL A O 1
ATOM 835 N N . TYR A 1 111 ? 8.321 -12.705 16.489 1.00 7.62 111 TYR A N 1
ATOM 836 C CA . TYR A 1 111 ? 7.657 -12.518 15.211 1.00 10.07 111 TYR A CA 1
ATOM 837 C C . TYR A 1 111 ? 6.981 -11.154 15.150 1.00 10.17 111 TYR A C 1
ATOM 838 O O . TYR A 1 111 ? 6.262 -10.763 16.071 1.00 11.50 111 TYR A O 1
ATOM 847 N N . LEU A 1 112 ? 7.209 -10.444 14.049 1.00 10.56 112 LEU A N 1
ATOM 848 C CA . LEU A 1 112 ? 6.654 -9.106 13.872 1.00 11.62 112 LEU A CA 1
ATOM 849 C C . LEU A 1 112 ? 5.795 -8.951 12.636 1.00 10.84 112 LEU A C 1
ATOM 850 O O . LEU A 1 112 ? 5.944 -9.678 11.653 1.00 10.51 112 LEU A O 1
ATOM 855 N N . ALA A 1 113 ? 4.906 -7.964 12.705 1.00 10.75 113 ALA A N 1
ATOM 856 C CA . ALA A 1 113 ? 4.053 -7.585 11.585 1.00 12.05 113 ALA A CA 1
ATOM 857 C C . ALA A 1 113 ? 3.954 -6.068 11.732 1.00 10.69 113 ALA A C 1
ATOM 858 O O . ALA A 1 113 ? 3.564 -5.571 12.781 1.00 11.97 113 ALA A O 1
ATOM 860 N N . VAL A 1 114 ? 4.338 -5.334 10.694 1.00 10.31 114 VAL A N 1
ATOM 861 C CA . VAL A 1 114 ? 4.281 -3.876 10.740 1.00 10.36 114 VAL A CA 1
ATOM 862 C C . VAL A 1 114 ? 3.481 -3.398 9.538 1.00 10.61 114 VAL A C 1
ATOM 863 O O . VAL A 1 114 ? 3.744 -3.797 8.408 1.00 10.57 114 VAL A O 1
ATOM 867 N N . TYR A 1 115 ? 2.503 -2.533 9.777 1.00 12.12 115 TYR A N 1
ATOM 868 C CA . TYR A 1 115 ? 1.682 -2.045 8.680 1.00 12.57 115 TYR A CA 1
ATOM 869 C C . TYR A 1 115 ? 1.191 -0.626 8.951 1.00 14.15 115 TYR A C 1
ATOM 870 O O . TYR A 1 115 ? 1.240 -0.152 10.081 1.00 14.08 115 TYR A O 1
ATOM 879 N N . PRO A 1 116 ? 0.715 0.075 7.908 1.00 15.01 116 PRO A N 1
ATOM 880 C CA . PRO A 1 116 ? 0.230 1.443 8.113 1.00 16.30 116 PRO A CA 1
ATOM 881 C C . PRO A 1 116 ? -0.990 1.462 9.026 1.00 18.07 116 PRO A C 1
ATOM 882 O O . PRO A 1 116 ? -1.932 0.705 8.819 1.00 18.97 116 PRO A O 1
ATOM 886 N N . THR A 1 117 ? -0.964 2.321 10.037 1.00 22.25 117 THR A N 1
ATOM 887 C CA . THR A 1 117 ? -2.087 2.426 10.962 1.00 26.52 117 THR A CA 1
ATOM 888 C C . THR A 1 117 ? -3.293 2.967 10.199 1.00 30.51 117 THR A C 1
ATOM 889 O O . THR A 1 117 ? -3.240 4.069 9.656 1.00 30.61 117 THR A O 1
ATOM 893 N N . PRO A 1 118 ? -4.389 2.191 10.138 1.00 34.44 118 PRO A N 1
ATOM 894 C CA . PRO A 1 118 ? -5.601 2.618 9.431 1.00 37.78 118 PRO A CA 1
ATOM 895 C C . PRO A 1 118 ? -6.282 3.788 10.134 1.00 40.28 118 PRO A C 1
ATOM 896 O O . PRO A 1 118 ? -7.325 3.616 10.765 1.00 41.47 118 PRO A O 1
ATOM 900 N N . ALA A 1 119 ? -5.688 4.973 10.027 1.00 43.14 119 ALA A N 1
ATOM 901 C CA . ALA A 1 119 ? -6.239 6.167 10.660 1.00 45.81 119 ALA A CA 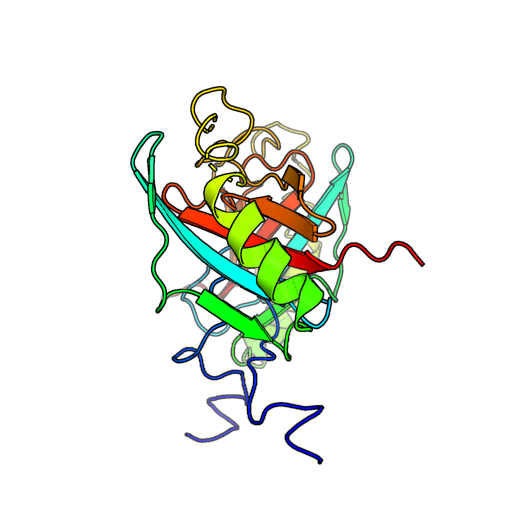1
ATOM 902 C C . ALA A 1 119 ? -6.932 7.064 9.639 1.00 47.08 119 ALA A C 1
ATOM 903 O O . ALA A 1 119 ? -6.513 8.200 9.412 1.00 47.24 119 ALA A O 1
ATOM 905 N N . ALA A 1 120 ? -7.995 6.547 9.029 1.00 48.82 120 ALA A N 1
ATOM 906 C CA . ALA A 1 120 ? -8.750 7.298 8.032 1.00 50.27 120 ALA A CA 1
ATOM 907 C C . ALA A 1 120 ? -10.137 6.694 7.832 1.00 51.27 120 ALA A C 1
ATOM 908 O O . ALA A 1 120 ? -11.134 7.396 8.109 1.00 51.09 120 ALA A O 1
ATOM 910 N N . THR B 1 4 ? -2.539 -8.724 -14.226 1.00 33.32 4 THR B N 1
ATOM 911 C CA . THR B 1 4 ? -2.711 -7.651 -13.207 1.00 32.90 4 THR B CA 1
ATOM 912 C C . THR B 1 4 ? -1.508 -6.712 -13.236 1.00 31.75 4 THR B C 1
ATOM 913 O O . THR B 1 4 ? -0.373 -7.156 -13.408 1.00 34.76 4 THR B O 1
ATOM 917 N N . LEU B 1 5 ? -1.764 -5.417 -13.079 1.00 29.80 5 LEU B N 1
ATOM 918 C CA . LEU B 1 5 ? -0.711 -4.403 -13.098 1.00 27.16 5 LEU B CA 1
ATOM 919 C C . LEU B 1 5 ? 0.308 -4.611 -11.977 1.00 24.29 5 LEU B C 1
ATOM 920 O O . LEU B 1 5 ? -0.025 -4.540 -10.793 1.00 22.69 5 LEU B O 1
ATOM 925 N N . PRO B 1 6 ? 1.575 -4.853 -12.343 1.00 22.04 6 PRO B N 1
ATOM 926 C CA . PRO B 1 6 ? 2.661 -5.078 -11.384 1.00 19.61 6 PRO B CA 1
ATOM 927 C C . PRO B 1 6 ? 3.102 -3.879 -10.543 1.00 18.83 6 PRO B C 1
ATOM 928 O O . PRO B 1 6 ? 3.859 -4.037 -9.585 1.00 19.76 6 PRO B O 1
ATOM 932 N N . GLY B 1 7 ? 2.644 -2.683 -10.897 1.00 18.11 7 GLY B N 1
ATOM 933 C CA . GLY B 1 7 ? 3.003 -1.510 -10.124 1.00 18.30 7 GLY B CA 1
ATOM 934 C C . GLY B 1 7 ? 2.177 -1.476 -8.849 1.00 18.96 7 GLY B C 1
ATOM 935 O O . GLY B 1 7 ? 2.702 -1.279 -7.754 1.00 19.44 7 GLY B O 1
ATOM 936 N N . THR B 1 8 ? 0.874 -1.681 -9.000 1.00 20.91 8 THR B N 1
ATOM 937 C CA . THR B 1 8 ? -0.044 -1.690 -7.867 1.00 22.36 8 THR B CA 1
ATOM 938 C C . THR B 1 8 ? 0.011 -3.031 -7.145 1.00 22.58 8 THR B C 1
ATOM 939 O O . THR B 1 8 ? -0.132 -3.102 -5.924 1.00 23.83 8 THR B O 1
ATOM 943 N N . THR B 1 9 ? 0.218 -4.096 -7.910 1.00 21.77 9 THR B N 1
ATOM 944 C CA . THR B 1 9 ? 0.259 -5.436 -7.349 1.00 22.15 9 THR B CA 1
ATOM 945 C C . THR B 1 9 ? 1.545 -6.180 -7.676 1.00 21.27 9 THR B C 1
ATOM 946 O O . THR B 1 9 ? 1.651 -6.810 -8.728 1.00 21.48 9 THR B O 1
ATOM 950 N N . PRO B 1 10 ? 2.544 -6.107 -6.784 1.00 20.90 10 PRO B N 1
ATOM 951 C CA . PRO B 1 10 ? 3.797 -6.817 -7.051 1.00 20.64 10 PRO B CA 1
ATOM 952 C C . PRO B 1 10 ? 3.506 -8.301 -7.269 1.00 20.90 10 PRO B C 1
ATOM 953 O O . PRO B 1 10 ? 2.688 -8.900 -6.562 1.00 19.84 10 PRO B O 1
ATOM 957 N N . PRO B 1 11 ? 4.165 -8.910 -8.263 1.00 20.74 11 PRO B N 1
ATOM 958 C CA . PRO B 1 11 ? 3.984 -10.322 -8.599 1.00 20.72 11 PRO B CA 1
ATOM 959 C C . PRO B 1 11 ? 4.426 -11.303 -7.525 1.00 21.84 11 PRO B C 1
ATOM 960 O O . PRO B 1 11 ? 5.387 -11.067 -6.799 1.00 20.78 11 PRO B O 1
ATOM 964 N N . ASP B 1 12 ? 3.702 -12.409 -7.450 1.00 24.17 12 ASP B N 1
ATOM 965 C CA . ASP B 1 12 ? 3.992 -13.490 -6.524 1.00 27.34 12 ASP B CA 1
ATOM 966 C C . ASP B 1 12 ? 4.399 -13.104 -5.099 1.00 26.55 12 ASP B C 1
ATOM 967 O O . ASP B 1 12 ? 5.504 -13.427 -4.653 1.00 27.06 12 ASP B O 1
ATOM 972 N N . ASP B 1 13 ? 3.522 -12.403 -4.389 1.00 25.03 13 ASP B N 1
ATOM 973 C CA . ASP B 1 13 ? 3.804 -12.055 -2.998 1.00 22.39 13 ASP B CA 1
ATOM 974 C C . ASP B 1 13 ? 3.436 -13.310 -2.220 1.00 20.10 13 ASP B C 1
ATOM 975 O O . ASP B 1 13 ? 2.776 -14.199 -2.758 1.00 20.22 13 ASP B O 1
ATOM 980 N N . ASN B 1 14 ? 3.855 -13.388 -0.961 1.00 17.63 14 ASN B N 1
ATOM 981 C CA . ASN B 1 14 ? 3.522 -14.547 -0.139 1.00 16.98 14 ASN B CA 1
ATOM 982 C C . ASN B 1 14 ? 2.103 -14.371 0.376 1.00 15.87 14 ASN B C 1
ATOM 983 O O . ASN B 1 14 ? 1.766 -13.314 0.901 1.00 16.07 14 ASN B O 1
ATOM 988 N N . HIS B 1 15 ? 1.269 -15.393 0.207 1.00 15.73 15 HIS B N 1
ATOM 989 C CA . HIS B 1 15 ? -0.106 -15.340 0.701 1.00 17.07 15 HIS B CA 1
ATOM 990 C C . HIS B 1 15 ? -0.467 -16.635 1.415 1.00 18.28 15 HIS B C 1
ATOM 991 O O . HIS B 1 15 ? -1.584 -17.144 1.290 1.00 17.63 15 HIS B O 1
ATOM 998 N N . ASP B 1 16 ? 0.487 -17.157 2.181 1.00 16.00 16 ASP B N 1
ATOM 999 C CA . ASP B 1 16 ? 0.291 -18.401 2.915 1.00 16.46 16 ASP B CA 1
ATOM 1000 C C . ASP B 1 16 ? -0.824 -18.357 3.940 1.00 17.02 16 ASP B C 1
ATOM 1001 O O . ASP B 1 16 ? -1.113 -17.310 4.524 1.00 14.99 16 ASP B O 1
ATOM 1006 N N . ARG B 1 17 ? -1.448 -19.511 4.156 1.00 18.27 17 ARG B N 1
ATOM 1007 C CA . ARG B 1 17 ? -2.484 -19.616 5.168 1.00 20.62 17 ARG B CA 1
ATOM 1008 C C . ARG B 1 17 ? -1.714 -19.916 6.448 1.00 19.84 17 ARG B C 1
ATOM 1009 O O . ARG B 1 17 ? -0.893 -20.835 6.488 1.00 19.20 17 ARG B O 1
ATOM 1017 N N . PRO B 1 18 ? -1.954 -19.138 7.507 1.00 19.96 18 PRO B N 1
ATOM 1018 C CA . PRO B 1 18 ? -1.225 -19.408 8.745 1.00 21.19 18 PRO B CA 1
ATOM 1019 C C . PRO B 1 18 ? -1.686 -20.685 9.441 1.00 21.54 18 PRO B C 1
ATOM 1020 O O . PRO B 1 18 ? -2.826 -21.118 9.282 1.00 20.72 18 PRO B O 1
ATOM 1024 N N . TRP B 1 19 ? -0.776 -21.293 10.193 1.00 22.01 19 TRP B N 1
ATOM 1025 C CA . TRP B 1 19 ? -1.077 -22.499 10.949 1.00 22.32 19 TRP B CA 1
ATOM 1026 C C . TRP B 1 19 ? -1.470 -22.000 12.335 1.00 23.79 19 TRP B C 1
ATOM 1027 O O . TRP B 1 19 ? -0.690 -21.311 12.986 1.00 24.64 19 TRP B O 1
ATOM 1038 N N . TRP B 1 20 ? -2.677 -22.338 12.783 1.00 23.87 20 TRP B N 1
ATOM 1039 C CA . TRP B 1 20 ? -3.166 -21.876 14.082 1.00 24.98 20 TRP B CA 1
ATOM 1040 C C . TRP B 1 20 ? -2.977 -22.824 15.259 1.00 24.08 20 TRP B C 1
ATOM 1041 O O . TRP B 1 20 ? -3.162 -22.434 16.413 1.00 25.00 20 TRP B O 1
ATOM 1052 N N . GLY B 1 21 ? -2.609 -24.064 14.976 1.00 21.33 21 GLY B N 1
ATOM 1053 C CA . GLY B 1 21 ? -2.427 -25.013 16.054 1.00 18.19 21 GLY B CA 1
ATOM 1054 C C . GLY B 1 21 ? -1.028 -25.058 16.625 1.00 18.08 21 GLY B C 1
ATOM 1055 O O . GLY B 1 21 ? -0.184 -24.202 16.356 1.00 16.88 21 GLY B O 1
ATOM 1056 N N . LEU B 1 22 ? -0.793 -26.073 17.442 1.00 17.19 22 LEU B N 1
ATOM 1057 C CA . LEU B 1 22 ? 0.501 -26.269 18.061 1.00 16.79 22 LEU B CA 1
ATOM 1058 C C . LEU B 1 22 ? 1.465 -26.722 16.974 1.00 19.14 22 LEU B C 1
ATOM 1059 O O . LEU B 1 22 ? 1.086 -27.473 16.067 1.00 17.54 22 LEU B O 1
ATOM 1064 N N . PRO B 1 23 ? 2.722 -26.257 17.027 1.00 19.57 23 PRO B N 1
ATOM 1065 C CA . PRO B 1 23 ? 3.679 -26.675 16.003 1.00 20.39 23 PRO B CA 1
ATOM 1066 C C . PRO B 1 23 ? 3.728 -28.197 15.937 1.00 20.76 23 PRO B C 1
ATOM 1067 O O . PRO B 1 23 ? 3.810 -28.872 16.968 1.00 20.45 23 PRO B O 1
ATOM 1071 N N . CYS B 1 24 ? 3.674 -28.733 14.724 1.00 21.79 24 CYS B N 1
ATOM 1072 C CA . CYS B 1 24 ? 3.681 -30.178 14.536 1.00 23.54 24 CYS B CA 1
ATOM 1073 C C . CYS B 1 24 ? 4.394 -30.554 13.237 1.00 23.94 24 CYS B C 1
ATOM 1074 O O . CYS B 1 24 ? 4.221 -29.890 12.217 1.00 25.31 24 CYS B O 1
ATOM 1077 N N . THR B 1 25 ? 5.189 -31.620 13.274 1.00 24.59 25 THR B N 1
ATOM 1078 C CA . THR B 1 25 ? 5.912 -32.064 12.086 1.00 25.79 25 THR B CA 1
ATOM 1079 C C . THR B 1 25 ? 5.313 -33.327 11.483 1.00 25.31 25 THR B C 1
ATOM 1080 O O . THR B 1 25 ? 5.790 -33.821 10.461 1.00 27.78 25 THR B O 1
ATOM 1084 N N . VAL B 1 26 ? 4.271 -33.852 12.118 1.00 24.02 26 VAL B N 1
ATOM 1085 C CA . VAL B 1 26 ? 3.624 -35.064 11.637 1.00 22.01 26 VAL B CA 1
ATOM 1086 C C . VAL B 1 26 ? 2.583 -34.772 10.560 1.00 21.38 26 VAL B C 1
ATOM 1087 O O . VAL B 1 26 ? 1.871 -33.772 10.622 1.00 20.51 26 VAL B O 1
ATOM 1091 N N . THR B 1 27 ? 2.506 -35.662 9.577 1.00 21.34 27 THR B N 1
ATOM 1092 C CA . THR B 1 27 ? 1.553 -35.538 8.483 1.00 23.24 27 THR B CA 1
ATOM 1093 C C . THR B 1 27 ? 0.824 -36.878 8.349 1.00 20.01 27 THR B C 1
ATOM 1094 O O . THR B 1 27 ? 1.451 -37.937 8.304 1.00 21.51 27 THR B O 1
ATOM 1098 N N . PRO B 1 28 ? -0.520 -36.850 8.316 1.00 19.55 28 PRO B N 1
ATOM 1099 C CA . PRO B 1 28 ? -1.377 -35.667 8.394 1.00 17.79 28 PRO B CA 1
ATOM 1100 C C . PRO B 1 28 ? -1.549 -35.201 9.829 1.00 17.03 28 PRO B C 1
ATOM 1101 O O . PRO B 1 28 ? -1.183 -35.910 10.771 1.00 17.36 28 PRO B O 1
ATOM 1105 N N A CYS B 1 29 ? -2.110 -34.011 9.989 0.50 16.09 29 CYS B N 1
ATOM 1106 N N B CYS B 1 29 ? -2.010 -34.011 9.989 0.50 16.09 29 CYS B N 1
ATOM 1107 C CA A CYS B 1 29 ? -2.351 -33.468 11.312 0.50 17.74 29 CYS B CA 1
ATOM 1108 C CA B CYS B 1 29 ? -2.251 -33.468 11.312 0.50 17.74 29 CYS B CA 1
ATOM 1109 C C A CYS B 1 29 ? -3.401 -32.368 11.331 0.50 16.80 29 CYS B C 1
ATOM 1110 C C B CYS B 1 29 ? -3.301 -32.368 11.331 0.50 16.80 29 CYS B C 1
ATOM 1111 O O A CYS B 1 29 ? -3.558 -31.598 10.376 0.50 16.97 29 CYS B O 1
ATOM 1112 O O B CYS B 1 29 ? -3.458 -31.598 10.376 0.50 16.97 29 CYS B O 1
ATOM 1117 N N . PHE B 1 30 ? -4.135 -32.325 12.435 1.00 13.99 30 PHE B N 1
ATOM 1118 C CA . PHE B 1 30 ? -5.184 -31.350 12.660 1.00 13.65 30 PHE B CA 1
ATOM 1119 C C . PHE B 1 30 ? -4.694 -30.365 13.713 1.00 15.12 30 PHE B C 1
ATOM 1120 O O . PHE B 1 30 ? -4.322 -30.767 14.814 1.00 16.90 30 PHE B O 1
ATOM 1128 N N . GLY B 1 31 ? -4.695 -29.082 13.375 1.00 12.71 31 GLY B N 1
ATOM 1129 C CA . GLY B 1 31 ? -4.239 -28.081 14.318 1.00 13.87 31 GLY B CA 1
ATOM 1130 C C . GLY B 1 31 ? -5.321 -27.066 14.596 1.00 13.98 31 GLY B C 1
ATOM 1131 O O . GLY B 1 31 ? -6.114 -26.740 13.715 1.00 16.53 31 GLY B O 1
ATOM 1132 N N . ALA B 1 32 ? -5.367 -26.564 15.822 1.00 11.57 32 ALA B N 1
ATOM 1133 C CA . ALA B 1 32 ? -6.372 -25.586 16.174 1.00 12.11 32 ALA B CA 1
ATOM 1134 C C . ALA B 1 32 ? -5.951 -24.743 17.360 1.00 13.59 32 ALA B C 1
ATOM 1135 O O . ALA B 1 32 ? -5.239 -25.212 18.248 1.00 13.38 32 ALA B O 1
ATOM 1137 N N . ARG B 1 33 ? -6.379 -23.490 17.358 1.00 12.97 33 ARG B N 1
ATOM 1138 C CA . ARG B 1 33 ? -6.099 -22.607 18.475 1.00 13.74 33 ARG B CA 1
ATOM 1139 C C . ARG B 1 33 ? -7.447 -22.410 19.142 1.00 15.48 33 ARG B C 1
ATOM 1140 O O . ARG B 1 33 ? -8.287 -21.645 18.659 1.00 17.83 33 ARG B O 1
ATOM 1148 N N . LEU B 1 34 ? -7.667 -23.130 20.235 1.00 15.12 34 LEU B N 1
ATOM 1149 C CA . LEU B 1 34 ? -8.925 -23.044 20.958 1.00 15.67 34 LEU B CA 1
ATOM 1150 C C . LEU B 1 34 ? -8.961 -21.817 21.846 1.00 17.10 34 LEU B C 1
ATOM 1151 O O . LEU B 1 34 ? -7.951 -21.426 22.425 1.00 16.98 34 LEU B O 1
ATOM 1156 N N . VAL B 1 35 ? -10.136 -21.214 21.959 1.00 20.06 35 VAL B N 1
ATOM 1157 C CA . VAL B 1 35 ? -10.295 -20.050 22.806 1.00 20.71 35 VAL B CA 1
ATOM 1158 C C . VAL B 1 35 ? -10.676 -20.546 24.196 1.00 20.34 35 VAL B C 1
ATOM 1159 O O . VAL B 1 35 ? -11.634 -21.304 24.365 1.00 18.18 35 VAL B O 1
ATOM 1163 N N . GLN B 1 36 ? -9.910 -20.124 25.194 1.00 19.94 36 GLN B N 1
ATOM 1164 C CA . GLN B 1 36 ? -10.152 -20.544 26.561 1.00 21.92 36 GLN B CA 1
ATOM 1165 C C . GLN B 1 36 ? -10.740 -19.428 27.416 1.00 22.37 36 GLN B C 1
ATOM 1166 O O . GLN B 1 36 ? -10.132 -18.370 27.583 1.00 23.17 36 GLN B O 1
ATOM 1172 N N . GLU B 1 37 ? -11.939 -19.669 27.936 1.00 23.37 37 GLU B N 1
ATOM 1173 C CA . GLU B 1 37 ? -12.620 -18.712 28.800 1.00 25.26 37 GLU B CA 1
ATOM 1174 C C . GLU B 1 37 ? -13.098 -19.466 30.031 1.00 25.44 37 GLU B C 1
ATOM 1175 O O . GLU B 1 37 ? -13.969 -20.332 29.947 1.00 24.03 37 GLU B O 1
ATOM 1181 N N . GLY B 1 38 ? -12.523 -19.135 31.181 1.00 26.05 38 GLY B N 1
ATOM 1182 C CA . GLY B 1 38 ? -12.890 -19.843 32.390 1.00 27.14 38 GLY B CA 1
ATOM 1183 C C . GLY B 1 38 ? -12.352 -21.248 32.205 1.00 27.19 38 GLY B C 1
ATOM 1184 O O . GLY B 1 38 ? -11.195 -21.421 31.824 1.00 28.91 38 GLY B O 1
ATOM 1185 N N . ASN B 1 39 ? -13.182 -22.255 32.445 1.00 27.04 39 ASN B N 1
ATOM 1186 C CA . ASN B 1 39 ? -12.748 -23.636 32.280 1.00 26.86 39 ASN B CA 1
ATOM 1187 C C . ASN B 1 39 ? -13.354 -24.258 31.026 1.00 26.74 39 ASN B C 1
ATOM 1188 O O . ASN B 1 39 ? -13.432 -25.478 30.902 1.00 27.39 39 ASN B O 1
ATOM 1193 N N . ARG B 1 40 ? -13.774 -23.413 30.091 1.00 25.59 40 ARG B N 1
ATOM 1194 C CA . ARG B 1 40 ? -14.378 -23.891 28.856 1.00 26.34 40 ARG B CA 1
ATOM 1195 C C . ARG B 1 40 ? -13.505 -23.589 27.642 1.00 24.12 40 ARG B C 1
ATOM 1196 O O . ARG B 1 40 ? -12.755 -22.613 27.627 1.00 22.59 40 ARG B O 1
ATOM 1204 N N . LEU B 1 41 ? -13.611 -24.440 26.625 1.00 23.22 41 LEU B N 1
ATOM 1205 C CA . LEU B 1 41 ? -12.845 -24.295 25.393 1.00 23.01 41 LEU B CA 1
ATOM 1206 C C . LEU B 1 41 ? -13.757 -24.131 24.185 1.00 23.55 41 LEU B C 1
ATOM 1207 O O . LEU B 1 41 ? -14.767 -24.820 24.059 1.00 25.73 41 LEU B O 1
ATOM 1212 N N . HIS B 1 42 ? -13.382 -23.225 23.290 1.00 25.26 42 HIS B N 1
ATOM 1213 C CA . HIS B 1 42 ? -14.179 -22.950 22.103 1.00 25.92 42 HIS B CA 1
ATOM 1214 C C . HIS B 1 42 ? -13.410 -23.247 20.814 1.00 25.30 42 HIS B C 1
ATOM 1215 O O . HIS B 1 42 ? -12.346 -22.679 20.571 1.00 24.40 42 HIS B O 1
ATOM 1222 N N . TYR B 1 43 ? -13.953 -24.143 19.993 1.00 22.77 43 TYR B N 1
ATOM 1223 C CA . TYR B 1 43 ? -13.325 -24.503 18.727 1.00 22.69 43 TYR B CA 1
ATOM 1224 C C . TYR B 1 43 ? -13.769 -23.552 17.621 1.00 22.58 43 TYR B C 1
ATOM 1225 O O . TYR B 1 43 ? -14.963 -23.311 17.447 1.00 25.25 43 TYR B O 1
ATOM 1234 N N . LEU B 1 44 ? -12.802 -22.980 16.911 1.00 21.21 44 LEU B N 1
ATOM 1235 C CA . LEU B 1 44 ? -13.083 -22.127 15.763 1.00 22.10 44 LEU B CA 1
ATOM 1236 C C . LEU B 1 44 ? -12.477 -22.729 14.521 1.00 20.88 44 LEU B C 1
ATOM 1237 O O . LEU B 1 44 ? -11.266 -22.876 14.427 1.00 20.09 44 LEU B O 1
ATOM 1242 N N . ALA B 1 45 ? -13.323 -23.055 13.553 1.00 19.67 45 ALA B N 1
ATOM 1243 C CA . ALA B 1 45 ? -12.859 -23.648 12.303 1.00 19.95 45 ALA B CA 1
ATOM 1244 C C . ALA B 1 45 ? -11.884 -22.770 11.514 1.00 17.38 45 ALA B C 1
ATOM 1245 O O . ALA B 1 45 ? -11.016 -23.281 10.807 1.00 19.31 45 ALA B O 1
ATOM 1247 N N . ASP B 1 46 ? -12.013 -21.455 11.625 1.00 21.42 46 ASP B N 1
ATOM 1248 C CA A ASP B 1 46 ? -11.113 -20.576 10.887 0.50 22.26 46 ASP B CA 1
ATOM 1249 C CA B ASP B 1 46 ? -11.013 -20.576 10.887 0.50 22.26 46 ASP B CA 1
ATOM 1250 C C . ASP B 1 46 ? -9.797 -20.387 11.627 1.00 23.64 46 ASP B C 1
ATOM 1251 O O . ASP B 1 46 ? -8.861 -19.770 11.114 1.00 23.63 46 ASP B O 1
ATOM 1260 N N . ARG B 1 47 ? -9.742 -20.938 12.835 1.00 24.30 47 ARG B N 1
ATOM 1261 C CA . ARG B 1 47 ? -8.553 -20.888 13.676 1.00 24.41 47 ARG B CA 1
ATOM 1262 C C . ARG B 1 47 ? -8.059 -22.329 13.755 1.00 23.75 47 ARG B C 1
ATOM 1263 O O . ARG B 1 47 ? -7.499 -22.762 14.759 1.00 23.02 47 ARG B O 1
ATOM 1271 N N . ALA B 1 48 ? -8.297 -23.075 12.684 1.00 22.42 48 ALA B N 1
ATOM 1272 C CA . ALA B 1 48 ? -7.889 -24.467 12.614 1.00 21.72 48 ALA B CA 1
ATOM 1273 C C . ALA B 1 48 ? -7.584 -24.811 11.170 1.00 22.21 48 ALA B C 1
ATOM 1274 O O . ALA B 1 48 ? -7.921 -24.053 10.256 1.00 22.27 48 ALA B O 1
ATOM 1276 N N . GLY B 1 49 ? -6.948 -25.956 10.972 1.00 20.62 49 GLY B N 1
ATOM 1277 C CA . GLY B 1 49 ? -6.604 -26.395 9.635 1.00 21.03 49 GLY B CA 1
ATOM 1278 C C . GLY B 1 49 ? -6.055 -27.802 9.655 1.00 19.00 49 GLY B C 1
ATOM 1279 O O . GLY B 1 49 ? -5.788 -28.357 10.723 1.00 18.26 49 GLY B O 1
ATOM 1280 N N . ILE B 1 50 ? -5.895 -28.386 8.472 1.00 18.88 50 ILE B N 1
ATOM 1281 C CA . ILE B 1 50 ? -5.365 -29.731 8.353 1.00 18.92 50 ILE B CA 1
ATOM 1282 C C . ILE B 1 50 ? -4.225 -29.796 7.349 1.00 20.90 50 ILE B C 1
ATOM 1283 O O . ILE B 1 50 ? -4.296 -29.233 6.253 1.00 21.21 50 ILE B O 1
ATOM 1288 N N . ARG B 1 51 ? -3.168 -30.488 7.741 1.00 20.08 51 ARG B N 1
ATOM 1289 C CA . ARG B 1 51 ? -2.012 -30.663 6.893 1.00 20.98 51 ARG B CA 1
ATOM 1290 C C . ARG B 1 51 ? -2.117 -32.091 6.369 1.00 19.92 51 ARG B C 1
ATOM 1291 O O . ARG B 1 51 ? -2.264 -33.037 7.149 1.00 18.40 51 ARG B O 1
ATOM 1299 N N . GLY B 1 52 ? -2.063 -32.248 5.051 1.00 18.44 52 GLY B N 1
ATOM 1300 C CA . GLY B 1 52 ? -2.170 -33.573 4.472 1.00 15.89 52 GLY B CA 1
ATOM 1301 C C . GLY B 1 52 ? -3.619 -34.023 4.396 1.00 15.14 52 GLY B C 1
ATOM 1302 O O . GLY B 1 52 ? -4.530 -33.198 4.330 1.00 15.99 52 GLY B O 1
ATOM 1303 N N . ARG B 1 53 ? -3.825 -35.335 4.408 1.00 15.64 53 ARG B N 1
ATOM 1304 C CA . ARG B 1 53 ? -5.163 -35.915 4.330 1.00 16.54 53 ARG B CA 1
ATOM 1305 C C . ARG B 1 53 ? -5.302 -37.066 5.315 1.00 15.61 53 ARG B C 1
ATOM 1306 O O . ARG B 1 53 ? -4.480 -37.979 5.312 1.00 17.65 53 ARG B O 1
ATOM 1314 N N . PHE B 1 54 ? -6.332 -37.030 6.153 1.00 15.17 54 PHE B N 1
ATOM 1315 C CA . PHE B 1 54 ? -6.547 -38.140 7.075 1.00 15.91 54 PHE B CA 1
ATOM 1316 C C . PHE B 1 54 ? -7.167 -39.298 6.299 1.00 16.05 54 PHE B C 1
ATOM 1317 O O . PHE B 1 54 ? -8.022 -39.086 5.439 1.00 15.72 54 PHE B O 1
ATOM 1325 N N . SER B 1 55 ? -6.730 -40.517 6.596 1.00 14.56 55 SER B N 1
ATOM 1326 C CA . SER B 1 55 ? -7.263 -41.706 5.933 1.00 14.23 55 SER B CA 1
ATOM 1327 C C . SER B 1 55 ? -8.720 -41.869 6.349 1.00 14.80 55 SER B C 1
ATOM 1328 O O . SER B 1 55 ? -9.172 -41.218 7.286 1.00 13.98 55 SER B O 1
ATOM 1331 N N . ASP B 1 56 ? -9.454 -42.740 5.663 1.00 15.46 56 ASP B N 1
ATOM 1332 C CA . ASP B 1 56 ? -10.857 -42.956 6.002 1.00 15.42 56 ASP B CA 1
ATOM 1333 C C . ASP B 1 56 ? -11.032 -43.301 7.477 1.00 14.84 56 ASP B C 1
ATOM 1334 O O . ASP B 1 56 ? -11.874 -42.718 8.162 1.00 15.91 56 ASP B O 1
ATOM 1339 N N . VAL B 1 57 ? -10.235 -44.248 7.959 1.00 16.57 57 VAL B N 1
ATOM 1340 C CA . VAL B 1 57 ? -10.323 -44.663 9.352 1.00 18.45 57 VAL B CA 1
ATOM 1341 C C . VAL B 1 57 ? -9.935 -43.547 10.314 1.00 17.21 57 VAL B C 1
ATOM 1342 O O . VAL B 1 57 ? -10.622 -43.314 11.309 1.00 16.18 57 VAL B O 1
ATOM 1346 N N . ASP B 1 58 ? -8.844 -42.845 10.020 1.00 16.47 58 ASP B N 1
ATOM 1347 C CA . ASP B 1 58 ? -8.408 -41.771 10.902 1.00 16.95 58 ASP B CA 1
ATOM 1348 C C . ASP B 1 58 ? -9.348 -40.572 10.897 1.00 15.69 58 ASP B C 1
ATOM 1349 O O . ASP B 1 58 ? -9.504 -39.902 11.913 1.00 15.23 58 ASP B O 1
ATOM 1354 N N . ALA B 1 59 ? -9.982 -40.304 9.758 1.00 13.78 59 ALA B N 1
ATOM 1355 C CA . ALA B 1 59 ? -10.914 -39.192 9.677 1.00 13.63 59 ALA B CA 1
ATOM 1356 C C . ALA B 1 59 ? -12.136 -39.527 10.527 1.00 13.63 59 ALA B C 1
ATOM 1357 O O . ALA B 1 59 ? -12.676 -38.668 11.229 1.00 14.43 59 ALA B O 1
ATOM 1359 N N . TYR B 1 60 ? -12.575 -40.781 10.448 1.00 14.91 60 TYR B N 1
ATOM 1360 C CA . TYR B 1 60 ? -13.714 -41.234 11.232 1.00 16.55 60 TYR B CA 1
ATOM 1361 C C . TYR B 1 60 ? -13.350 -41.135 12.709 1.00 16.25 60 TYR B C 1
ATOM 1362 O O . TYR B 1 60 ? -14.140 -40.669 13.528 1.00 17.14 60 TYR B O 1
ATOM 1371 N N . HIS B 1 61 ? -12.143 -41.576 13.044 1.00 15.17 61 HIS B N 1
ATOM 1372 C CA . HIS B 1 61 ? -11.696 -41.533 14.428 1.00 14.83 61 HIS B CA 1
ATOM 1373 C C . HIS B 1 61 ? -11.498 -40.109 14.927 1.00 14.86 61 HIS B C 1
ATOM 1374 O O . HIS B 1 61 ? -11.688 -39.833 16.115 1.00 14.66 61 HIS B O 1
ATOM 1381 N N . LEU B 1 62 ? -11.148 -39.194 14.028 1.00 13.85 62 LEU B N 1
ATOM 1382 C CA . LEU B 1 62 ? -10.971 -37.812 14.441 1.00 12.61 62 LEU B CA 1
ATOM 1383 C C . LEU B 1 62 ? -12.341 -37.251 14.825 1.00 12.91 62 LEU B C 1
ATOM 1384 O O . LEU B 1 62 ? -12.454 -36.505 15.791 1.00 13.26 62 LEU B O 1
ATOM 1389 N N . ASP B 1 63 ? -13.384 -37.619 14.075 1.00 13.32 63 ASP B N 1
ATOM 1390 C CA . ASP B 1 63 ? -14.735 -37.150 14.387 1.00 16.35 63 ASP B CA 1
ATOM 1391 C C . ASP B 1 63 ? -15.162 -37.655 15.762 1.00 14.51 63 ASP B C 1
ATOM 1392 O O . ASP B 1 63 ? -15.788 -36.934 16.540 1.00 16.87 63 ASP B O 1
ATOM 1397 N N . GLN B 1 64 ? -14.837 -38.910 16.045 1.00 15.76 64 GLN B N 1
ATOM 1398 C CA . GLN B 1 64 ? -15.195 -39.517 17.321 1.00 14.65 64 GLN B CA 1
ATOM 1399 C C . GLN B 1 64 ? -14.376 -38.961 18.478 1.00 15.50 64 GLN B C 1
ATOM 1400 O O . GLN B 1 64 ? -14.912 -38.681 19.547 1.00 17.34 64 GLN B O 1
ATOM 1406 N N . ALA B 1 65 ? -13.074 -38.813 18.257 1.00 14.23 65 ALA B N 1
ATOM 1407 C CA . ALA B 1 65 ? -12.172 -38.337 19.299 1.00 13.65 65 ALA B CA 1
ATOM 1408 C C . ALA B 1 65 ? -12.257 -36.861 19.662 1.00 14.66 65 ALA B C 1
ATOM 1409 O O . ALA B 1 65 ? -12.112 -36.504 20.832 1.00 14.32 65 ALA B O 1
ATOM 1411 N N . PHE B 1 66 ? -12.505 -36.000 18.681 1.00 16.33 66 PHE B N 1
ATOM 1412 C CA . PHE B 1 66 ? -12.531 -34.570 18.960 1.00 17.91 66 PHE B CA 1
ATOM 1413 C C . PHE B 1 66 ? -13.391 -34.125 20.145 1.00 17.00 66 PHE B C 1
ATOM 1414 O O . PHE B 1 66 ? -12.922 -33.389 21.009 1.00 17.06 66 PHE B O 1
ATOM 1422 N N . PRO B 1 67 ? -14.656 -34.565 20.208 1.00 18.38 67 PRO B N 1
ATOM 1423 C CA . PRO B 1 67 ? -15.509 -34.158 21.329 1.00 18.88 67 PRO B CA 1
ATOM 1424 C C . PRO B 1 67 ? -14.978 -34.672 22.665 1.00 18.14 67 PRO B C 1
ATOM 1425 O O . PRO B 1 67 ? -15.109 -34.008 23.698 1.00 19.65 67 PRO B O 1
ATOM 1429 N N . LEU B 1 68 ? -14.379 -35.859 22.637 1.00 15.92 68 LEU B N 1
ATOM 1430 C CA . LEU B 1 68 ? -13.823 -36.455 23.847 1.00 16.10 68 LEU B CA 1
ATOM 1431 C C . LEU B 1 68 ? -12.600 -35.661 24.297 1.00 15.40 68 LEU B C 1
ATOM 1432 O O . LEU B 1 68 ? -12.433 -35.381 25.481 1.00 14.96 68 LEU B O 1
ATOM 1437 N N . LEU B 1 69 ? -11.750 -35.297 23.344 1.00 15.17 69 LEU B N 1
ATOM 1438 C CA . LEU B 1 69 ? -10.547 -34.527 23.650 1.00 13.21 69 LEU B CA 1
ATOM 1439 C C . LEU B 1 69 ? -10.914 -33.168 24.243 1.00 13.63 69 LEU B C 1
ATOM 1440 O O . LEU B 1 69 ? -10.320 -32.732 25.230 1.00 13.53 69 LEU B O 1
ATOM 1453 N N . LYS B 1 71 ? -13.565 -32.317 25.907 1.00 15.09 71 LYS B N 1
ATOM 1454 C CA . LYS B 1 71 ? -14.034 -32.503 27.276 1.00 15.46 71 LYS B CA 1
ATOM 1455 C C . LYS B 1 71 ? -12.896 -32.795 28.244 1.00 14.85 71 LYS B C 1
ATOM 1456 O O . LYS B 1 71 ? -12.871 -32.270 29.358 1.00 13.90 71 LYS B O 1
ATOM 1462 N N . GLN B 1 72 ? -11.954 -33.636 27.827 1.00 13.89 72 GLN B N 1
ATOM 1463 C CA . GLN B 1 72 ? -10.818 -33.967 28.684 1.00 13.93 72 GLN B CA 1
ATOM 1464 C C . GLN B 1 72 ? -9.978 -32.727 28.962 1.00 13.25 72 GLN B C 1
ATOM 1465 O O . GLN B 1 72 ? -9.531 -32.514 30.083 1.00 13.91 72 GLN B O 1
ATOM 1471 N N . LEU B 1 73 ? -9.760 -31.917 27.932 1.00 12.41 73 LEU B N 1
ATOM 1472 C CA . LEU B 1 73 ? -8.981 -30.695 28.087 1.00 12.83 73 LEU B CA 1
ATOM 1473 C C . LEU B 1 73 ? -9.656 -29.729 29.054 1.00 13.11 73 LEU B C 1
ATOM 1474 O O . LEU B 1 73 ? -8.987 -29.115 29.882 1.00 14.30 73 LEU B O 1
ATOM 1479 N N . GLU B 1 74 ? -10.978 -29.597 28.962 1.00 14.09 74 GLU B N 1
ATOM 1480 C CA . GLU B 1 74 ? -11.701 -28.706 29.872 1.00 15.89 74 GLU B CA 1
ATOM 1481 C C . GLU B 1 74 ? -11.542 -29.181 31.319 1.00 16.19 74 GLU B C 1
ATOM 1482 O O . GLU B 1 74 ? -11.405 -28.372 32.238 1.00 15.31 74 GLU B O 1
ATOM 1488 N N . LEU B 1 75 ? -11.553 -30.495 31.521 1.00 16.23 75 LEU B N 1
ATOM 1489 C CA . LEU B 1 75 ? -11.386 -31.045 32.864 1.00 16.20 75 LEU B CA 1
ATOM 1490 C C . LEU B 1 75 ? -9.981 -30.760 33.387 1.00 16.79 75 LEU B C 1
ATOM 1491 O O . LEU B 1 75 ? -9.788 -30.547 34.586 1.00 16.58 75 LEU B O 1
ATOM 1504 N N . LEU B 1 77 ? -8.245 -28.131 32.647 1.00 15.41 77 LEU B N 1
ATOM 1505 C CA . LEU B 1 77 ? -8.185 -26.707 32.968 1.00 16.71 77 LEU B CA 1
ATOM 1506 C C . LEU B 1 77 ? -8.762 -26.569 34.371 1.00 16.70 77 LEU B C 1
ATOM 1507 O O . LEU B 1 77 ? -8.213 -25.873 35.223 1.00 16.71 77 LEU B O 1
ATOM 1512 N N . THR B 1 78 ? -9.882 -27.253 34.594 1.00 16.15 78 THR B N 1
ATOM 1513 C CA . THR B 1 78 ? -10.568 -27.219 35.875 1.00 16.93 78 THR B CA 1
ATOM 1514 C C . THR B 1 78 ? -9.702 -27.777 36.995 1.00 15.94 78 THR B C 1
ATOM 1515 O O . THR B 1 78 ? -9.668 -27.225 38.102 1.00 18.46 78 THR B O 1
ATOM 1519 N N . GLY B 1 79 ? -9.004 -28.869 36.699 1.00 17.19 79 GLY B N 1
ATOM 1520 C CA . GLY B 1 79 ? -8.145 -29.506 37.680 1.00 17.87 79 GLY B CA 1
ATOM 1521 C C . GLY B 1 79 ? -6.783 -28.860 37.850 1.00 18.71 79 GLY B C 1
ATOM 1522 O O . GLY B 1 79 ? -6.121 -29.072 38.861 1.00 18.25 79 GLY B O 1
ATOM 1523 N N . GLY B 1 80 ? -6.351 -28.086 36.859 1.00 20.29 80 GLY B N 1
ATOM 1524 C CA . GLY B 1 80 ? -5.062 -27.422 36.969 1.00 21.37 80 GLY B CA 1
ATOM 1525 C C . GLY B 1 80 ? -3.943 -27.993 36.120 1.00 21.75 80 GLY B C 1
ATOM 1526 O O . GLY B 1 80 ? -2.908 -27.346 35.942 1.00 23.29 80 GLY B O 1
ATOM 1527 N N . GLU B 1 81 ? -4.128 -29.181 35.572 1.00 20.94 81 GLU B N 1
ATOM 1528 C CA . GLU B 1 81 ? -3.058 -29.782 34.795 1.00 23.39 81 GLU B CA 1
ATOM 1529 C C . GLU B 1 81 ? -2.734 -28.958 33.547 1.00 22.17 81 GLU B C 1
ATOM 1530 O O . GLU B 1 81 ? -1.586 -28.895 33.123 1.00 24.01 81 GLU B O 1
ATOM 1536 N N . LEU B 1 82 ? -3.750 -28.328 32.969 1.00 19.93 82 LEU B N 1
ATOM 1537 C CA . LEU B 1 82 ? -3.545 -27.413 31.855 1.00 20.56 82 LEU B CA 1
ATOM 1538 C C . LEU B 1 82 ? -3.662 -26.015 32.461 1.00 19.20 82 LEU B C 1
ATOM 1539 O O . LEU B 1 82 ? -4.753 -25.586 32.840 1.00 20.16 82 LEU B O 1
ATOM 1544 N N . ASN B 1 83 ? -2.534 -25.313 32.552 1.00 18.04 83 ASN B N 1
ATOM 1545 C CA . ASN B 1 83 ? -2.483 -23.985 33.163 1.00 17.78 83 ASN B CA 1
ATOM 1546 C C . ASN B 1 83 ? -2.276 -22.872 32.132 1.00 16.75 83 ASN B C 1
ATOM 1547 O O . ASN B 1 83 ? -1.255 -22.838 31.455 1.00 16.33 83 ASN B O 1
ATOM 1552 N N . PRO B 1 84 ? -3.240 -21.943 32.014 1.00 16.76 84 PRO B N 1
ATOM 1553 C CA . PRO B 1 84 ? -3.131 -20.840 31.052 1.00 16.71 84 PRO B CA 1
ATOM 1554 C C . PRO B 1 84 ? -1.905 -19.947 31.231 1.00 17.13 84 PRO B C 1
ATOM 1555 O O . PRO B 1 84 ? -1.511 -19.246 30.302 1.00 16.80 84 PRO B O 1
ATOM 1559 N N . ARG B 1 85 ? -1.304 -19.975 32.416 1.00 18.84 85 ARG B N 1
ATOM 1560 C CA . ARG B 1 85 ? -0.146 -19.127 32.694 1.00 19.40 85 ARG B CA 1
ATOM 1561 C C . ARG B 1 85 ? 1.220 -19.754 32.445 1.00 19.69 85 ARG B C 1
ATOM 1562 O O . ARG B 1 85 ? 2.241 -19.090 32.618 1.00 19.55 85 ARG B O 1
ATOM 1570 N N . HIS B 1 86 ? 1.257 -21.015 32.027 1.00 18.30 86 HIS B N 1
ATOM 1571 C CA . HIS B 1 86 ? 2.538 -21.681 31.793 1.00 18.49 86 HIS B CA 1
ATOM 1572 C C . HIS B 1 86 ? 2.602 -22.500 30.514 1.00 17.16 86 HIS B C 1
ATOM 1573 O O . HIS B 1 86 ? 1.600 -23.066 30.081 1.00 16.71 86 HIS B O 1
ATOM 1580 N N . GLN B 1 87 ? 3.788 -22.560 29.910 1.00 16.74 87 GLN B N 1
ATOM 1581 C CA . GLN B 1 87 ? 3.976 -23.366 28.714 1.00 16.96 87 GLN B CA 1
ATOM 1582 C C . GLN B 1 87 ? 4.297 -24.764 29.216 1.00 18.00 87 GLN B C 1
ATOM 1583 O O . GLN B 1 87 ? 5.283 -24.971 29.933 1.00 18.80 87 GLN B O 1
ATOM 1589 N N . HIS B 1 88 ? 3.440 -25.711 28.854 1.00 17.41 88 HIS B N 1
ATOM 1590 C CA . HIS B 1 88 ? 3.591 -27.108 29.241 1.00 16.86 88 HIS B CA 1
ATOM 1591 C C . HIS B 1 88 ? 2.729 -27.915 28.289 1.00 16.03 88 HIS B C 1
ATOM 1592 O O . HIS B 1 88 ? 1.543 -27.636 28.139 1.00 14.80 88 HIS B O 1
ATOM 1599 N N . THR B 1 89 ? 3.320 -28.912 27.647 1.00 15.37 89 THR B N 1
ATOM 1600 C CA . THR B 1 89 ? 2.575 -29.731 26.704 1.00 15.27 89 THR B CA 1
ATOM 1601 C C . THR B 1 89 ? 2.031 -31.012 27.320 1.00 16.20 89 THR B C 1
ATOM 1602 O O . THR B 1 89 ? 2.780 -31.795 27.900 1.00 17.01 89 THR B O 1
ATOM 1606 N N . VAL B 1 90 ? 0.724 -31.217 27.196 1.00 12.85 90 VAL B N 1
ATOM 1607 C CA . VAL B 1 90 ? 0.099 -32.434 27.698 1.00 13.56 90 VAL B CA 1
ATOM 1608 C C . VAL B 1 90 ? -0.229 -33.290 26.486 1.00 13.33 90 VAL B C 1
ATOM 1609 O O . VAL B 1 90 ? -0.454 -32.769 25.397 1.00 12.63 90 VAL B O 1
ATOM 1613 N N . THR B 1 91 ? -0.243 -34.604 26.671 1.00 13.09 91 THR B N 1
ATOM 1614 C CA . THR B 1 91 ? -0.535 -35.504 25.570 1.00 14.25 91 THR B CA 1
ATOM 1615 C C . THR B 1 91 ? -1.665 -36.442 25.948 1.00 14.83 91 THR B C 1
ATOM 1616 O O . THR B 1 91 ? -1.641 -37.067 27.006 1.00 17.73 91 THR B O 1
ATOM 1620 N N . LEU B 1 92 ? -2.664 -36.515 25.077 1.00 15.64 92 LEU B N 1
ATOM 1621 C CA . LEU B 1 92 ? -3.807 -37.391 25.273 1.00 14.45 92 LEU B CA 1
ATOM 1622 C C . LEU B 1 92 ? -3.847 -38.334 24.083 1.00 14.61 92 LEU B C 1
ATOM 1623 O O . LEU B 1 92 ? -3.340 -38.005 23.011 1.00 13.71 92 LEU B O 1
ATOM 1628 N N . TYR B 1 93 ? -4.435 -39.509 24.278 1.00 14.51 93 TYR B N 1
ATOM 1629 C CA . TYR B 1 93 ? -4.558 -40.490 23.204 1.00 15.25 93 TYR B CA 1
ATOM 1630 C C . TYR B 1 93 ? -6.013 -40.922 23.121 1.00 16.09 93 TYR B C 1
ATOM 1631 O O . TYR B 1 93 ? -6.614 -41.289 24.130 1.00 18.10 93 TYR B O 1
ATOM 1640 N N . ALA B 1 94 ? -6.588 -40.866 21.926 1.00 15.68 94 ALA B N 1
ATOM 1641 C CA . ALA B 1 94 ? -7.977 -41.264 21.755 1.00 14.63 94 ALA B CA 1
ATOM 1642 C C . ALA B 1 94 ? -8.238 -41.758 20.343 1.00 14.79 94 ALA B C 1
ATOM 1643 O O . ALA B 1 94 ? -7.806 -41.138 19.372 1.00 13.94 94 ALA B O 1
ATOM 1645 N N . LYS B 1 95 ? -8.941 -42.881 20.239 1.00 14.71 95 LYS B N 1
ATOM 1646 C CA . LYS B 1 95 ? -9.296 -43.455 18.944 1.00 16.47 95 LYS B CA 1
ATOM 1647 C C . LYS B 1 95 ? -8.128 -43.583 17.964 1.00 17.17 95 LYS B C 1
ATOM 1648 O O . LYS B 1 95 ? -8.265 -43.278 16.776 1.00 16.82 95 LYS B O 1
ATOM 1654 N N . GLY B 1 96 ? -6.979 -44.033 18.463 1.00 16.68 96 GLY B N 1
ATOM 1655 C CA . GLY B 1 96 ? -5.809 -44.204 17.617 1.00 17.14 96 GLY B CA 1
ATOM 1656 C C . GLY B 1 96 ? -5.077 -42.931 17.219 1.00 16.91 96 GLY B C 1
ATOM 1657 O O . GLY B 1 96 ? -4.196 -42.960 16.357 1.00 17.35 96 GLY B O 1
ATOM 1658 N N . LEU B 1 97 ? -5.441 -41.815 17.836 1.00 15.76 97 LEU B N 1
ATOM 1659 C CA . LEU B 1 97 ? -4.809 -40.538 17.530 1.00 14.57 97 LEU B CA 1
ATOM 1660 C C . LEU B 1 97 ? -4.095 -39.993 18.753 1.00 14.47 97 LEU B C 1
ATOM 1661 O O . LEU B 1 97 ? -4.438 -40.326 19.889 1.00 14.74 97 LEU B O 1
ATOM 1666 N N . THR B 1 98 ? -3.095 -39.158 18.503 1.00 12.72 98 THR B N 1
ATOM 1667 C CA . THR B 1 98 ? -2.336 -38.521 19.563 1.00 12.45 98 THR B CA 1
ATOM 1668 C C . THR B 1 98 ? -2.693 -37.041 19.555 1.00 10.96 98 THR B C 1
ATOM 1669 O O . THR B 1 98 ? -2.679 -36.401 18.507 1.00 10.64 98 THR B O 1
ATOM 1673 N N . CYS B 1 99 ? -3.032 -36.507 20.720 1.00 10.14 99 CYS B N 1
ATOM 1674 C CA . CYS B 1 99 ? -3.371 -35.097 20.828 1.00 11.05 99 CYS B CA 1
ATOM 1675 C C . CYS B 1 99 ? -2.417 -34.354 21.765 1.00 11.73 99 CYS B C 1
ATOM 1676 O O . CYS B 1 99 ? -2.351 -34.646 22.958 1.00 12.89 99 CYS B O 1
ATOM 1679 N N . GLU B 1 100 ? -1.660 -33.408 21.219 1.00 11.44 100 GLU B N 1
ATOM 1680 C CA . GLU B 1 100 ? -0.760 -32.618 22.044 1.00 11.85 100 GLU B CA 1
ATOM 1681 C C . GLU B 1 100 ? -1.453 -31.277 22.244 1.00 11.16 100 GLU B C 1
ATOM 1682 O O . GLU B 1 100 ? -1.995 -30.707 21.300 1.00 11.64 100 GLU B O 1
ATOM 1688 N N . ALA B 1 101 ? -1.452 -30.785 23.477 1.00 11.08 101 ALA B N 1
ATOM 1689 C CA . ALA B 1 101 ? -2.098 -29.518 23.792 1.00 10.85 101 ALA B CA 1
ATOM 1690 C C . ALA B 1 101 ? -1.204 -28.694 24.716 1.00 11.43 101 ALA B C 1
ATOM 1691 O O . ALA B 1 101 ? -0.544 -29.237 25.600 1.00 10.79 101 ALA B O 1
ATOM 1693 N N . ASP B 1 102 ? -1.204 -27.383 24.521 1.00 10.12 102 ASP B N 1
ATOM 1694 C CA . ASP B 1 102 ? -0.371 -26.499 25.330 1.00 9.55 102 ASP B CA 1
ATOM 1695 C C . ASP B 1 102 ? -1.000 -25.114 25.324 1.00 10.73 102 ASP B C 1
ATOM 1696 O O . ASP B 1 102 ? -1.432 -24.637 24.274 1.00 12.18 102 ASP B O 1
ATOM 1701 N N . THR B 1 103 ? -1.064 -24.461 26.480 1.00 10.41 103 THR B N 1
ATOM 1702 C CA . THR B 1 103 ? -1.623 -23.115 26.524 1.00 10.64 103 THR B CA 1
ATOM 1703 C C . THR B 1 103 ? -0.561 -22.124 26.047 1.00 11.25 103 THR B C 1
ATOM 1704 O O . THR B 1 103 ? -0.873 -20.994 25.690 1.00 11.06 103 THR B O 1
ATOM 1708 N N . LEU B 1 104 ? 0.691 -22.569 26.048 1.00 11.03 104 LEU B N 1
ATOM 1709 C CA . LEU B 1 104 ? 1.825 -21.725 25.689 1.00 10.56 104 LEU B CA 1
ATOM 1710 C C . LEU B 1 104 ? 1.848 -20.488 26.594 1.00 11.92 104 LEU B C 1
ATOM 1711 O O . LEU B 1 104 ? 2.375 -19.439 26.222 1.00 10.91 104 LEU B O 1
ATOM 1716 N N . GLY B 1 105 ? 1.285 -20.629 27.794 1.00 11.57 105 GLY B N 1
ATOM 1717 C CA . GLY B 1 105 ? 1.244 -19.523 28.742 1.00 10.41 105 GLY B CA 1
ATOM 1718 C C . GLY B 1 105 ? 0.527 -18.313 28.173 1.00 11.28 105 GLY B C 1
ATOM 1719 O O . GLY B 1 105 ? 0.765 -17.181 28.594 1.00 10.93 105 GLY B O 1
ATOM 1720 N N . SER B 1 106 ? -0.375 -18.561 27.226 1.00 10.81 106 SER B N 1
ATOM 1721 C CA . SER B 1 106 ? -1.117 -17.500 26.550 1.00 12.44 106 SER B CA 1
ATOM 1722 C C . SER B 1 106 ? -2.207 -16.776 27.341 1.00 12.95 106 SER B C 1
ATOM 1723 O O . SER B 1 106 ? -2.640 -15.698 26.941 1.00 13.28 106 SER B O 1
ATOM 1726 N N . CYS B 1 107 ? -2.662 -17.358 28.446 1.00 16.00 107 CYS B N 1
ATOM 1727 C CA . CYS B 1 107 ? -3.726 -16.735 29.230 1.00 16.96 107 CYS B CA 1
ATOM 1728 C C . CYS B 1 107 ? -4.932 -16.436 28.340 1.00 18.67 107 CYS B C 1
ATOM 1729 O O . CYS B 1 107 ? -5.474 -15.324 28.351 1.00 17.50 107 CYS B O 1
ATOM 1732 N N . GLY B 1 108 ? -5.345 -17.431 27.560 1.00 16.89 108 GLY B N 1
ATOM 1733 C CA . GLY B 1 108 ? -6.490 -17.241 26.688 1.00 17.78 108 GLY B CA 1
ATOM 1734 C C . GLY B 1 108 ? -6.653 -18.258 25.573 1.00 17.53 108 GLY B C 1
ATOM 1735 O O . GLY B 1 108 ? -7.712 -18.326 24.948 1.00 19.42 108 GLY B O 1
ATOM 1736 N N . TYR B 1 109 ? -5.622 -19.048 25.303 1.00 15.77 109 TYR B N 1
ATOM 1737 C CA . TYR B 1 109 ? -5.725 -20.045 24.244 1.00 13.96 109 TYR B CA 1
ATOM 1738 C C . TYR B 1 109 ? -5.182 -21.397 24.664 1.00 13.45 109 TYR B C 1
ATOM 1739 O O . TYR B 1 109 ? -4.469 -21.519 25.653 1.00 14.30 109 TYR B O 1
ATOM 1748 N N . VAL B 1 110 ? -5.544 -22.412 23.891 1.00 11.83 110 VAL B N 1
ATOM 1749 C CA . VAL B 1 110 ? -5.028 -23.757 24.079 1.00 12.47 110 VAL B CA 1
ATOM 1750 C C . VAL B 1 110 ? -4.727 -24.204 22.661 1.00 12.83 110 VAL B C 1
ATOM 1751 O O . VAL B 1 110 ? -5.633 -24.305 21.835 1.00 14.43 110 VAL B O 1
ATOM 1755 N N . TYR B 1 111 ? -3.448 -24.429 22.375 1.00 11.24 111 TYR B N 1
ATOM 1756 C CA . TYR B 1 111 ? -3.014 -24.858 21.055 1.00 10.88 111 TYR B CA 1
ATOM 1757 C C . TYR B 1 111 ? -3.011 -26.375 20.976 1.00 11.82 111 TYR B C 1
ATOM 1758 O O . TYR B 1 111 ? -2.523 -27.060 21.877 1.00 11.16 111 TYR B O 1
ATOM 1767 N N . LEU B 1 112 ? -3.561 -26.896 19.886 1.00 10.47 112 LEU B N 1
ATOM 1768 C CA . LEU B 1 112 ? -3.673 -28.327 19.678 1.00 13.91 112 LEU B CA 1
ATOM 1769 C C . LEU B 1 112 ? -3.037 -28.817 18.395 1.00 11.89 112 LEU B C 1
ATOM 1770 O O . LEU B 1 112 ? -2.948 -28.090 17.409 1.00 13.36 112 LEU B O 1
ATOM 1775 N N . ALA B 1 113 ? -2.611 -30.072 18.428 1.00 11.80 113 ALA B N 1
ATOM 1776 C CA . ALA B 1 113 ? -2.056 -30.769 17.278 1.00 12.27 113 ALA B CA 1
ATOM 1777 C C . ALA B 1 113 ? -2.556 -32.193 17.474 1.00 12.54 113 ALA B C 1
ATOM 1778 O O . ALA B 1 113 ? -2.312 -32.799 18.516 1.00 12.47 113 ALA B O 1
ATOM 1780 N N . VAL B 1 114 ? -3.278 -32.719 16.492 1.00 11.47 114 VAL B N 1
ATOM 1781 C CA . VAL B 1 114 ? -3.798 -34.073 16.577 1.00 12.14 114 VAL B CA 1
ATOM 1782 C C . VAL B 1 114 ? -3.361 -34.816 15.326 1.00 12.69 114 VAL B C 1
ATOM 1783 O O . VAL B 1 11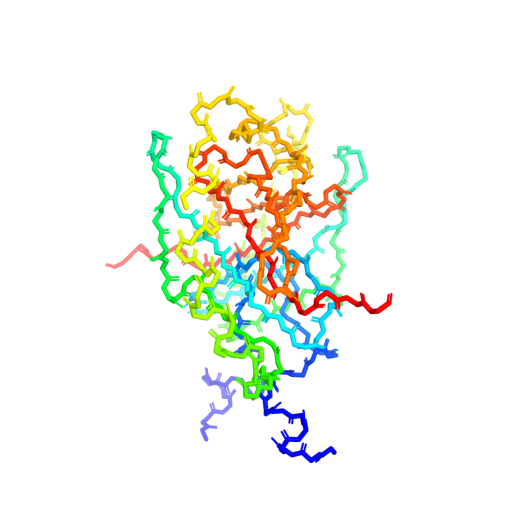4 ? -3.594 -34.358 14.209 1.00 13.66 114 VAL B O 1
ATOM 1787 N N . TYR B 1 115 ? -2.714 -35.959 15.520 1.00 12.40 115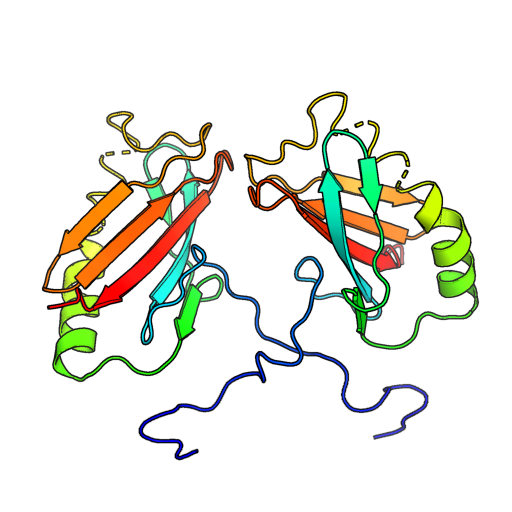 TYR B N 1
ATOM 1788 C CA . TYR B 1 115 ? -2.222 -36.764 14.409 1.00 12.94 115 TYR B CA 1
ATOM 1789 C C . TYR B 1 115 ? -2.306 -38.251 14.726 1.00 14.19 115 TYR B C 1
ATOM 1790 O O . TYR B 1 115 ? -2.450 -38.637 15.885 1.00 14.16 115 TYR B O 1
ATOM 1799 N N . PRO B 1 116 ? -2.221 -39.109 13.696 1.00 14.14 116 PRO B N 1
ATOM 1800 C CA . PRO B 1 116 ? -2.295 -40.554 13.932 1.00 14.65 116 PRO B CA 1
ATOM 1801 C C . PRO B 1 116 ? -1.140 -41.033 14.808 1.00 16.49 116 PRO B C 1
ATOM 1802 O O . PRO B 1 116 ? 0.015 -40.685 14.563 1.00 17.17 116 PRO B O 1
ATOM 1806 N N . THR B 1 117 ? -1.448 -41.826 15.827 1.00 17.68 117 THR B N 1
ATOM 1807 C CA . THR B 1 117 ? -0.401 -42.330 16.713 1.00 21.82 117 THR B CA 1
ATOM 1808 C C . THR B 1 117 ? 0.520 -43.274 15.945 1.00 24.84 117 THR B C 1
ATOM 1809 O O . THR B 1 117 ? 0.058 -44.224 15.311 1.00 24.73 117 THR B O 1
ATOM 1813 N N . PRO B 1 118 ? 1.835 -43.013 15.978 1.00 27.94 118 PRO B N 1
ATOM 1814 C CA . PRO B 1 118 ? 2.795 -43.866 15.271 1.00 30.85 118 PRO B CA 1
ATOM 1815 C C . PRO B 1 118 ? 2.862 -45.269 15.870 1.00 33.67 118 PRO B C 1
ATOM 1816 O O . PRO B 1 118 ? 2.508 -45.476 17.031 1.00 34.08 118 PRO B O 1
ATOM 1820 N N . ALA B 1 119 ? 3.320 -46.227 15.071 1.00 36.17 119 ALA B N 1
ATOM 1821 C CA . ALA B 1 119 ? 3.442 -47.609 15.521 1.00 38.52 119 ALA B CA 1
ATOM 1822 C C . ALA B 1 119 ? 4.715 -47.790 16.344 1.00 40.00 119 ALA B C 1
ATOM 1823 O O . ALA B 1 119 ? 4.607 -48.221 17.513 1.00 41.33 119 ALA B O 1
#

Sequence (229 aa):
TLPGTTPPDDNHDRPWWGLPCTVTPCFGARLVQEGNRLHYLADRAGIRGRFSDVDAYHLDQAFPLLKQLELLTGGELNPRHQHTVTLYAKGLTCEADTLGSCGYVYLAVYPTPAATLPGTTPPDDNHDRPWWGLPCTVTPCCFGARLVQEGNRLHYLADDRAGIRGRFSDVDAYHLDQAFPLLKQLELLTGGELNPRHQHTVTLYAKGLTCEADTLGSCGYVYLAVYPTPA

B-factor: mean 19.97, std 7.74, range [7.62, 51.27]

Organism: Shigella flexneri (NCBI:txid623)

Solvent-accessible surface area: 13018 Å² total

Radius of gyration: 19.5 Å; Cα contacts (8 Å, |Δi|>4): 484; chains: 2; bounding box: 35×56×51 Å

CATH classification: 3.30.450.20

InterPro domains:
  IPR009320 Antitoxin CbeA [PF06154] (19-117)
  IPR038025 Antitoxin CbeA superfamily [SSF143737] (8-118)

Foldseek 3Di:
DDCVVPPDDDDPVDDALFDDDDDPFKKKFKWWDDQLDTHTDPSSIDTHHDQDPQVVVFCVVCVVVVVVSSVCVVPPAPLQDWDWDWDDGSQKIKIWTSRRPNTIIGIMIGGDPPD/DDCVVPPPDDDDDQDALFDDDDDPWKKKAKWWDDQLDTHTDPSSIDTGHDQDPQRVVFCVVCVVVVVVSSVCVVCPAPLQDFDWDWDDGSQKIKIWTSNRNNTIIGIMIGGDDD

Secondary structure (DSSP, 8-state):
--TTTS-----TTS---S----SSSEEEEEEEEETTEEE--GGGEEEES---HHHHHHHHHHHHH--TTT---SSSS-TTS---EEEEETTEEEEEE-TT-SSEEEEEEEE----/--TTTS-SS---PPPP-S-----SSEEEEEEEEETTEEE--GGGEEEES---HHHHHHHHHHHHH--TTT---SSSS-TTS---EEEEETTEEEEEE-TT-SSEEEEEEEEPP-

Nearest PDB structures (foldseek):
  2inw-assembly2_B  TM=8.977E-01  e=1.134E-21  Shigella flexneri
  2h28-assembly3_A  TM=9.743E-01  e=9.102E-18  Escherichia coli
  2h28-assembly3_B  TM=9.651E-01  e=7.173E-18  Escherichia coli
  2ea9-assembly1_A  TM=9.515E-01  e=1.493E-13  Escherichia coli
  2jn7-assembly1_A  TM=7.324E-01  e=2.307E-09  Escherichia coli